Protein AF-A0A945CH67-F1 (afdb_monomer_lite)

Radius of gyration: 19.1 Å; chains: 1; bounding box: 45×36×46 Å

pLDDT: mean 95.48, std 4.28, range [66.62, 98.69]

Secondary structure (DSSP, 8-state):
-PPEEEE-SSEEEEEESTTTTEEEEEEEEETTEEEESS--TTSTT---S-SB-EEBS--SEEGGGEEEETTEEEEPPPSSSSEESBSGGGS--EEEEE-SSEEEEEEEGGGSSS-SSSS-EEEEEEEEEETTEEEEEEEEEE-SSS------EE-----S-SS-TTSPPEE----SEE---TTSSSS--SS-EEPPTTT--SS-EE---

Structure (mmCIF, N/CA/C/O backbone):
data_AF-A0A945CH67-F1
#
_entry.id   AF-A0A945CH67-F1
#
loop_
_atom_site.group_PDB
_atom_site.id
_atom_site.type_symbol
_atom_site.label_atom_id
_atom_site.label_alt_id
_atom_site.label_comp_id
_atom_site.la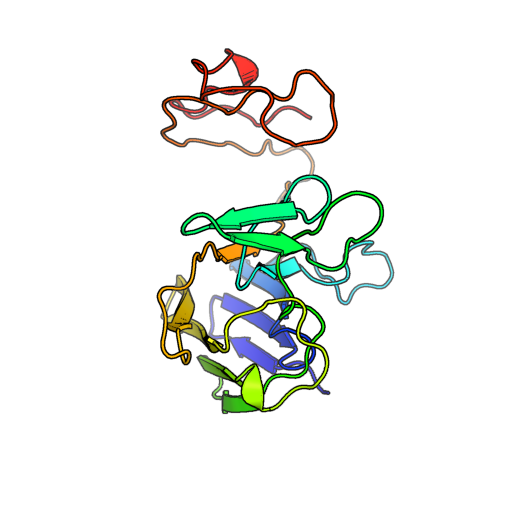bel_asym_id
_atom_site.label_entity_id
_atom_site.label_seq_id
_atom_site.pdbx_PDB_ins_code
_atom_site.Cartn_x
_atom_site.Cartn_y
_atom_site.Cartn_z
_atom_site.occupancy
_atom_site.B_iso_or_equiv
_atom_site.auth_seq_id
_atom_site.auth_comp_id
_atom_site.auth_asym_id
_atom_site.auth_atom_id
_atom_site.pdbx_PDB_model_num
ATOM 1 N N . MET A 1 1 ? -18.730 -0.495 -9.598 1.00 66.75 1 MET A N 1
ATOM 2 C CA . MET A 1 1 ? -18.931 -1.789 -8.906 1.00 66.75 1 MET A CA 1
ATOM 3 C C . MET A 1 1 ? -19.454 -1.545 -7.499 1.00 66.75 1 MET A C 1
ATOM 5 O O . MET A 1 1 ? -19.280 -0.447 -6.986 1.00 66.75 1 MET A O 1
ATOM 9 N N . THR A 1 2 ? -20.096 -2.544 -6.895 1.00 86.38 2 THR A N 1
ATOM 10 C CA . THR A 1 2 ? -20.600 -2.477 -5.515 1.00 86.38 2 THR A CA 1
ATOM 11 C C . THR A 1 2 ? -19.466 -2.753 -4.519 1.00 86.38 2 THR A C 1
ATOM 13 O O . THR A 1 2 ? -18.720 -3.710 -4.734 1.00 86.38 2 THR A O 1
ATOM 16 N N . PRO A 1 3 ? -19.325 -1.969 -3.434 1.00 95.06 3 PRO A N 1
ATOM 17 C CA . PRO A 1 3 ? -18.365 -2.262 -2.373 1.00 95.06 3 PRO A CA 1
ATOM 18 C C . PRO A 1 3 ? -18.573 -3.643 -1.735 1.00 95.06 3 PRO A C 1
ATOM 20 O O . PRO A 1 3 ? -19.701 -4.103 -1.556 1.00 95.06 3 PRO A O 1
ATOM 23 N N . VAL A 1 4 ? -17.475 -4.278 -1.334 1.00 97.50 4 VAL A N 1
ATOM 24 C CA . VAL A 1 4 ? -17.437 -5.562 -0.629 1.00 97.50 4 VAL A CA 1
ATOM 25 C C . VAL A 1 4 ? -17.222 -5.306 0.858 1.00 97.50 4 VAL A C 1
ATOM 27 O O . VAL A 1 4 ? -16.268 -4.636 1.245 1.00 97.50 4 VAL A O 1
ATOM 30 N N . THR A 1 5 ? -18.097 -5.856 1.701 1.00 98.31 5 THR A N 1
ATOM 31 C CA . THR A 1 5 ? -17.943 -5.798 3.162 1.00 98.31 5 THR A CA 1
AT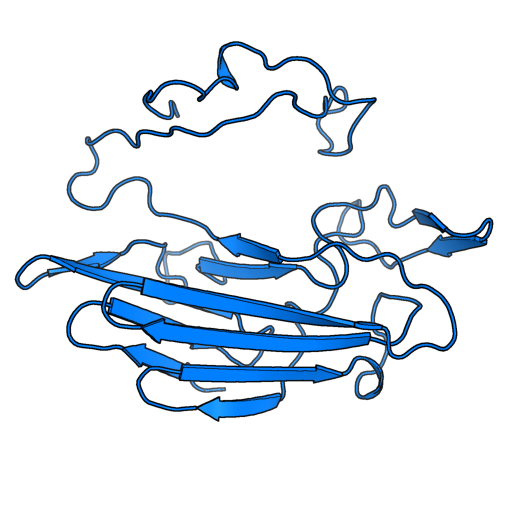OM 32 C C . THR A 1 5 ? -17.373 -7.112 3.679 1.00 98.31 5 THR A C 1
ATOM 34 O O . THR A 1 5 ? -18.019 -8.151 3.550 1.00 98.31 5 THR A O 1
ATOM 37 N N . LEU A 1 6 ? -16.209 -7.045 4.323 1.00 98.69 6 LEU A N 1
ATOM 38 C CA . LEU A 1 6 ? -15.665 -8.120 5.145 1.00 98.69 6 LEU A CA 1
ATOM 39 C C . LEU A 1 6 ? -15.992 -7.826 6.607 1.00 98.69 6 LEU A C 1
ATOM 41 O O . LEU A 1 6 ? -15.699 -6.732 7.091 1.00 98.69 6 LEU A O 1
ATOM 45 N N . GLN A 1 7 ? -16.593 -8.767 7.333 1.00 98.38 7 GLN A N 1
ATOM 46 C CA . GLN A 1 7 ? -16.894 -8.563 8.748 1.00 98.38 7 GLN A CA 1
ATOM 47 C C . GLN A 1 7 ? -17.045 -9.847 9.563 1.00 98.38 7 GLN A C 1
ATOM 49 O O . GLN A 1 7 ? -17.483 -10.891 9.078 1.00 98.38 7 GLN A O 1
ATOM 54 N N . ASN A 1 8 ? -16.782 -9.713 10.857 1.00 97.56 8 ASN A N 1
ATOM 55 C CA . ASN A 1 8 ? -17.222 -10.637 11.893 1.00 97.56 8 ASN A CA 1
ATOM 56 C C . ASN A 1 8 ? -17.816 -9.841 13.072 1.00 97.56 8 ASN A C 1
ATOM 58 O O . ASN A 1 8 ? -18.101 -8.652 12.949 1.00 97.56 8 ASN A O 1
ATOM 62 N N . GLU A 1 9 ? -17.986 -10.477 14.230 1.00 96.94 9 GLU A N 1
ATOM 63 C CA . GLU A 1 9 ? -18.568 -9.836 15.420 1.00 96.94 9 GLU A CA 1
ATOM 64 C C . GLU A 1 9 ? -17.738 -8.655 15.973 1.00 96.94 9 GLU A C 1
ATOM 66 O O . GLU A 1 9 ? -18.222 -7.908 16.824 1.00 96.94 9 GLU A O 1
ATOM 71 N N . ARG A 1 10 ? -16.474 -8.507 15.542 1.00 97.44 10 ARG A N 1
ATOM 72 C CA . ARG A 1 10 ? -15.469 -7.600 16.121 1.00 97.44 10 ARG A CA 1
ATOM 73 C C . ARG A 1 10 ? -14.881 -6.597 15.138 1.00 97.44 10 ARG A C 1
ATOM 75 O O . ARG A 1 10 ? -14.510 -5.513 15.569 1.00 97.44 10 ARG A O 1
ATOM 82 N N . LEU A 1 11 ? -14.736 -6.957 13.869 1.00 98.56 11 LEU A N 1
ATOM 83 C CA . LEU A 1 11 ? -14.076 -6.149 12.846 1.00 98.56 11 LEU A CA 1
ATOM 84 C C . LEU A 1 11 ? -14.969 -6.014 11.618 1.00 98.56 11 LEU A C 1
ATOM 86 O O . LEU A 1 11 ? -15.679 -6.955 11.258 1.00 98.56 11 LEU A O 1
ATOM 90 N N . ARG A 1 12 ? -14.889 -4.857 10.961 1.00 98.56 12 ARG A N 1
ATOM 91 C CA . ARG A 1 12 ? -15.565 -4.584 9.694 1.00 98.56 12 ARG A CA 1
ATOM 92 C C . ARG A 1 12 ? -14.664 -3.749 8.793 1.00 98.56 12 ARG A C 1
ATOM 94 O O . ARG A 1 12 ? -14.293 -2.637 9.159 1.00 98.56 12 ARG A O 1
ATOM 101 N N . ALA A 1 13 ? -14.373 -4.268 7.608 1.00 98.62 13 ALA A N 1
ATOM 102 C CA . ALA A 1 13 ? -13.676 -3.576 6.533 1.00 98.62 13 ALA A CA 1
ATOM 103 C C . ALA A 1 13 ? -14.584 -3.495 5.302 1.00 98.62 13 ALA A C 1
ATOM 105 O O . ALA A 1 13 ? -15.278 -4.456 4.970 1.00 98.62 13 ALA A O 1
ATOM 106 N N . VAL A 1 14 ? -14.574 -2.359 4.613 1.00 98.38 14 VAL A N 1
ATOM 107 C CA . VAL A 1 14 ? -15.292 -2.178 3.347 1.00 98.38 14 VAL A CA 1
ATOM 108 C C . VAL A 1 14 ? -14.269 -1.841 2.276 1.00 98.38 14 VAL A C 1
ATOM 110 O O . VAL A 1 14 ? -13.525 -0.876 2.430 1.00 98.38 14 VAL A O 1
ATOM 113 N N . LEU A 1 15 ? -14.225 -2.626 1.203 1.00 98.19 15 LEU A N 1
ATOM 114 C CA . LEU A 1 15 ? -13.293 -2.459 0.089 1.00 98.19 15 LEU A CA 1
ATOM 115 C C . LEU A 1 15 ? -14.048 -2.271 -1.227 1.00 98.19 15 LEU A C 1
ATOM 117 O O . LEU A 1 15 ? -15.189 -2.705 -1.361 1.00 98.19 15 LEU A O 1
ATOM 121 N N . THR A 1 16 ? -13.402 -1.677 -2.226 1.00 95.50 16 THR A N 1
ATOM 122 C CA . THR A 1 16 ? -13.874 -1.709 -3.615 1.00 95.50 16 THR A CA 1
ATOM 123 C C . THR A 1 16 ? -12.880 -2.483 -4.477 1.00 95.50 16 THR A C 1
ATOM 125 O O . THR A 1 16 ? -11.735 -2.048 -4.584 1.00 95.50 16 THR A O 1
ATOM 128 N N . PRO A 1 17 ? -13.258 -3.627 -5.086 1.00 89.38 17 PRO A N 1
ATOM 129 C CA . PRO A 1 17 ? -12.368 -4.350 -5.996 1.00 89.38 17 PRO A CA 1
ATOM 130 C C . PRO A 1 17 ? -11.924 -3.493 -7.187 1.00 89.38 17 PRO A C 1
ATOM 132 O O . PRO A 1 17 ? -10.770 -3.559 -7.601 1.00 89.38 17 PRO A O 1
ATOM 135 N N . ASP A 1 18 ? -12.823 -2.644 -7.686 1.00 88.88 18 ASP A N 1
ATOM 136 C CA . ASP A 1 18 ? -12.575 -1.747 -8.810 1.00 88.88 18 ASP A CA 1
ATOM 137 C C . ASP A 1 18 ? -12.891 -0.287 -8.426 1.00 88.88 18 ASP A C 1
ATOM 139 O O . ASP A 1 18 ? -14.027 -0.002 -8.023 1.00 88.88 18 ASP A O 1
ATOM 143 N N . PRO A 1 19 ? -11.927 0.643 -8.532 1.00 91.38 19 PRO A N 1
ATOM 144 C CA . PRO A 1 19 ? -10.530 0.418 -8.909 1.00 91.38 19 PRO A CA 1
ATOM 145 C C . PRO A 1 19 ? -9.624 0.046 -7.721 1.00 91.38 19 PRO A C 1
ATOM 147 O O . PRO A 1 19 ? -9.828 0.463 -6.575 1.00 91.38 19 PRO A O 1
ATOM 150 N N . GLY A 1 20 ? -8.559 -0.700 -8.024 1.00 94.31 20 GLY A N 1
ATOM 151 C CA . GLY A 1 20 ? -7.367 -0.795 -7.177 1.00 94.31 20 GLY A CA 1
ATOM 152 C C . GLY A 1 20 ? -7.470 -1.607 -5.889 1.00 94.31 20 GLY A C 1
ATOM 153 O O . GLY A 1 20 ? -6.538 -1.534 -5.089 1.00 94.31 20 GLY A O 1
ATOM 154 N N . VAL A 1 21 ? -8.567 -2.341 -5.663 1.00 96.88 21 VAL A N 1
ATOM 155 C CA . VAL A 1 21 ? -8.827 -3.078 -4.407 1.00 96.88 21 VAL A CA 1
ATOM 156 C C . VAL A 1 21 ? -8.689 -2.167 -3.177 1.00 96.88 21 VAL A C 1
ATOM 158 O O . VAL A 1 21 ? -8.059 -2.502 -2.175 1.00 96.88 21 VAL A O 1
ATOM 161 N N . SER A 1 22 ? -9.230 -0.953 -3.280 1.00 97.19 22 SER A N 1
ATOM 162 C CA . SER A 1 22 ? -9.021 0.097 -2.283 1.00 97.19 22 SER A CA 1
ATOM 163 C C . SER A 1 22 ? -9.870 -0.144 -1.033 1.00 97.19 22 SER A C 1
ATOM 165 O O . SER A 1 22 ? -11.054 -0.470 -1.129 1.00 97.19 22 SER A O 1
ATOM 167 N N . LEU A 1 23 ? -9.289 0.068 0.150 1.00 98.38 23 LEU A N 1
ATOM 168 C CA . LEU A 1 23 ? -10.024 0.087 1.414 1.00 98.38 23 LEU A CA 1
ATOM 169 C C . LEU A 1 23 ? -10.776 1.416 1.519 1.00 98.38 23 LEU A C 1
ATOM 171 O O . LEU A 1 23 ? -10.159 2.477 1.465 1.00 98.38 23 LEU A O 1
ATOM 175 N N . LEU A 1 24 ? -12.092 1.366 1.688 1.00 98.06 24 LEU A N 1
ATOM 176 C CA . LEU A 1 24 ? -12.937 2.545 1.878 1.00 98.06 24 LEU A CA 1
ATOM 177 C C . LEU A 1 24 ? -13.062 2.921 3.356 1.00 98.06 24 LEU A C 1
ATOM 179 O O . LEU A 1 24 ? -13.015 4.100 3.684 1.00 98.06 24 LEU A O 1
ATOM 183 N N . THR A 1 25 ? -13.184 1.928 4.239 1.00 98.25 25 THR A N 1
ATOM 184 C CA . THR A 1 25 ? -13.182 2.127 5.694 1.00 98.25 25 THR A CA 1
ATOM 185 C C . THR A 1 25 ? -12.825 0.837 6.431 1.00 98.25 25 THR A C 1
ATOM 187 O O . THR A 1 25 ? -13.084 -0.265 5.933 1.00 98.25 25 THR A O 1
ATOM 190 N N . PHE A 1 26 ? -12.260 0.966 7.628 1.00 98.56 26 PHE A N 1
ATOM 191 C CA . PHE A 1 26 ? -12.014 -0.120 8.565 1.00 98.56 26 PHE A CA 1
ATOM 192 C C . PHE A 1 26 ? -12.382 0.305 9.989 1.00 98.56 26 PHE A C 1
ATOM 194 O O . PHE A 1 26 ? -12.007 1.378 10.460 1.00 98.56 26 PHE A O 1
ATOM 201 N N . SER A 1 27 ? -13.126 -0.553 10.684 1.00 98.12 27 SER A N 1
ATOM 202 C CA . SER A 1 27 ? -13.655 -0.296 12.022 1.00 98.12 27 SER A CA 1
ATOM 203 C C . SER A 1 27 ? -13.565 -1.527 12.920 1.00 98.12 27 SER A C 1
ATOM 205 O O . SER A 1 27 ? -13.571 -2.673 12.456 1.00 98.12 27 SER A O 1
ATOM 207 N N . ALA A 1 28 ? -13.506 -1.275 14.226 1.00 97.69 28 ALA A N 1
ATOM 208 C CA . ALA A 1 28 ? -13.508 -2.297 15.262 1.00 97.69 28 ALA A CA 1
ATOM 209 C C . ALA A 1 28 ? -14.620 -2.043 16.280 1.00 97.69 28 ALA A C 1
ATOM 211 O O . ALA A 1 28 ? -14.938 -0.904 16.611 1.00 97.69 28 ALA A O 1
ATOM 212 N N . ARG A 1 29 ? -15.207 -3.114 16.804 1.00 96.31 29 ARG A N 1
ATOM 213 C CA . ARG A 1 29 ? -16.288 -3.045 17.782 1.00 96.31 29 ARG A CA 1
ATOM 214 C C . ARG A 1 29 ? -15.736 -2.920 19.205 1.00 96.31 29 ARG A C 1
ATOM 216 O O . ARG A 1 29 ? -14.942 -3.758 19.639 1.00 96.31 29 ARG A O 1
ATOM 223 N N . LYS A 1 30 ? -16.208 -1.919 19.954 1.00 94.31 30 LYS A N 1
ATOM 224 C CA . LYS A 1 30 ? -15.981 -1.728 21.398 1.00 94.31 30 LYS A CA 1
ATOM 225 C C . LYS A 1 30 ? -17.342 -1.608 22.089 1.00 94.31 30 LYS A C 1
ATOM 227 O O . LYS A 1 30 ? -18.011 -0.587 21.970 1.00 94.31 30 LYS A O 1
ATOM 232 N N . GLY A 1 31 ? -17.759 -2.664 22.792 1.00 93.31 31 GLY A N 1
ATOM 233 C CA . GLY A 1 31 ? -19.125 -2.768 23.318 1.00 93.31 31 GLY A CA 1
ATOM 234 C C . GLY A 1 31 ? -20.148 -2.780 22.178 1.00 93.31 31 GLY A C 1
ATOM 235 O O . GLY A 1 31 ? -20.034 -3.585 21.249 1.00 93.31 31 GLY A O 1
ATOM 236 N N . ASP A 1 32 ? -21.099 -1.852 22.216 1.00 92.69 32 ASP A N 1
ATOM 237 C CA . ASP A 1 32 ? -22.124 -1.698 21.177 1.00 92.69 32 ASP A CA 1
ATOM 238 C C . ASP A 1 32 ? -21.759 -0.679 20.089 1.00 92.69 32 ASP A C 1
ATOM 240 O O . ASP A 1 32 ? -22.504 -0.507 19.126 1.00 92.69 32 ASP A O 1
ATOM 244 N N . THR A 1 33 ? -20.577 -0.064 20.186 1.00 94.19 33 THR A N 1
ATOM 245 C CA . THR A 1 33 ? -20.117 0.970 19.253 1.00 94.19 33 THR A CA 1
ATOM 246 C C . THR A 1 33 ? -19.080 0.423 18.275 1.00 94.19 33 THR A C 1
ATOM 248 O O . THR A 1 33 ? -18.173 -0.325 18.650 1.00 94.19 33 THR A O 1
ATOM 251 N N . TRP A 1 34 ? -19.181 0.839 17.012 1.00 96.06 34 TRP A N 1
ATOM 252 C CA . TRP A 1 34 ? -18.131 0.663 16.009 1.00 96.06 34 TRP A CA 1
ATOM 253 C C . TRP A 1 34 ? -17.212 1.882 16.011 1.00 96.06 34 TRP A C 1
ATOM 255 O O . TRP A 1 34 ? -17.648 2.989 15.714 1.00 96.06 34 TRP A O 1
ATOM 265 N N . LEU A 1 35 ? -15.944 1.673 16.352 1.00 96.38 35 LEU A N 1
ATOM 266 C CA . LEU A 1 35 ? -14.909 2.699 16.314 1.00 96.38 35 LEU A CA 1
ATOM 267 C C . LEU A 1 35 ? -14.259 2.721 14.923 1.00 96.38 35 LEU A C 1
ATOM 269 O O . LEU A 1 35 ? -13.785 1.669 14.474 1.00 96.38 35 LEU A O 1
ATOM 273 N N . PRO A 1 36 ? -14.212 3.874 14.236 1.00 95.38 36 PRO A N 1
ATOM 274 C CA . PRO A 1 36 ? -13.632 3.984 12.902 1.00 95.38 36 PRO A CA 1
ATOM 275 C C . PRO A 1 36 ? -12.104 4.071 13.006 1.00 95.38 36 PRO A C 1
ATOM 277 O O . PRO A 1 36 ? -11.560 5.123 13.323 1.00 95.38 36 PRO A O 1
ATOM 280 N N . LEU A 1 37 ? -11.392 2.970 12.756 1.00 96.81 37 LEU A N 1
ATOM 281 C CA . LEU A 1 37 ? -9.923 2.942 12.826 1.00 96.81 37 LEU A CA 1
ATOM 282 C C . LEU A 1 37 ? -9.285 3.763 11.698 1.00 96.81 37 LEU A C 1
ATOM 284 O O . LEU A 1 37 ? -8.212 4.340 11.868 1.00 96.81 37 LEU A O 1
ATOM 288 N N . THR A 1 38 ? -9.963 3.845 10.558 1.00 97.75 38 THR A N 1
ATOM 289 C CA . THR A 1 38 ? -9.596 4.692 9.422 1.00 97.75 38 THR A CA 1
ATOM 290 C C . THR A 1 38 ? -10.714 5.692 9.125 1.00 97.75 38 THR A C 1
ATOM 292 O O . THR A 1 38 ? -11.861 5.439 9.511 1.00 97.75 38 THR A O 1
ATOM 295 N N . PRO A 1 39 ? -10.438 6.779 8.382 1.00 96.75 39 PRO A N 1
ATOM 296 C CA . PRO A 1 39 ? -11.493 7.602 7.801 1.00 96.75 39 PRO A CA 1
ATOM 297 C C . PRO A 1 39 ? -12.483 6.750 7.000 1.00 96.75 39 PRO A C 1
ATOM 299 O O . PRO A 1 39 ? -12.109 5.707 6.452 1.00 96.75 39 PRO A O 1
ATOM 302 N N . ASP A 1 40 ? -13.738 7.186 6.933 1.00 96.50 40 ASP A N 1
ATOM 303 C CA . ASP A 1 40 ? -14.725 6.588 6.041 1.00 96.50 40 ASP A CA 1
ATOM 304 C C . ASP A 1 40 ? -14.802 7.392 4.746 1.00 96.50 40 ASP A C 1
ATOM 306 O O . ASP A 1 40 ? -15.472 8.417 4.665 1.00 96.50 40 ASP A O 1
ATOM 310 N N . ALA A 1 41 ? -14.106 6.907 3.719 1.00 96.31 41 ALA A N 1
ATOM 311 C CA . ALA A 1 41 ? -14.024 7.551 2.409 1.00 96.31 41 ALA A CA 1
ATOM 312 C C . ALA A 1 41 ? -15.342 7.528 1.611 1.00 96.31 41 ALA A C 1
ATOM 314 O O . ALA A 1 41 ? -15.380 7.944 0.454 1.00 96.31 41 ALA A O 1
ATOM 315 N N . ARG A 1 42 ? -16.412 6.965 2.183 1.00 94.88 42 ARG A N 1
ATOM 316 C CA . ARG A 1 42 ? -17.757 6.957 1.594 1.00 94.88 42 ARG A CA 1
ATOM 317 C C . ARG A 1 42 ? -18.588 8.146 2.066 1.00 94.88 42 ARG A C 1
ATOM 319 O O . ARG A 1 42 ? -19.611 8.428 1.448 1.00 94.88 42 ARG A O 1
ATOM 326 N N . GLU A 1 43 ? -18.177 8.792 3.154 1.00 94.56 43 GLU A N 1
ATOM 327 C CA . GLU A 1 43 ? -18.872 9.954 3.693 1.00 94.56 43 GLU A CA 1
ATOM 328 C C . GLU A 1 43 ? -18.662 11.172 2.779 1.00 94.56 43 GLU A C 1
ATOM 330 O O . GLU A 1 43 ? -17.537 11.390 2.321 1.00 94.56 43 GLU A O 1
ATOM 335 N N . PRO A 1 44 ? -19.705 11.984 2.518 1.00 91.12 44 PRO A N 1
ATOM 336 C CA . PRO A 1 44 ? -19.611 13.127 1.606 1.00 91.12 44 PRO A CA 1
ATOM 337 C C . PRO A 1 44 ? -18.545 14.158 1.993 1.00 91.12 44 PRO A C 1
ATOM 339 O O . PRO A 1 44 ? -17.937 14.761 1.113 1.00 91.12 44 PRO A O 1
ATOM 342 N N . ASP A 1 45 ? -18.309 14.329 3.296 1.00 92.25 45 ASP A N 1
ATOM 343 C CA . ASP A 1 45 ? -17.371 15.315 3.844 1.00 92.25 45 ASP A CA 1
ATOM 344 C C . ASP A 1 45 ? -15.932 14.771 3.964 1.00 92.25 45 ASP A C 1
ATOM 346 O O . ASP A 1 45 ? -15.051 15.434 4.513 1.00 92.25 45 ASP A O 1
ATOM 350 N N . CYS A 1 46 ? -15.666 13.545 3.492 1.00 91.69 46 CYS A N 1
ATOM 351 C CA . CYS A 1 46 ? -14.322 12.980 3.494 1.00 91.69 46 CYS A CA 1
ATOM 352 C C . CYS A 1 46 ? -13.553 13.381 2.226 1.00 91.69 46 CYS A C 1
ATOM 354 O O . CYS A 1 46 ? -13.858 12.926 1.126 1.00 91.69 46 CYS A O 1
ATOM 356 N N . ASP A 1 47 ? -12.470 14.143 2.387 1.00 93.44 47 ASP A N 1
ATOM 357 C CA . ASP A 1 47 ? -11.595 14.544 1.271 1.00 93.44 47 ASP A CA 1
ATOM 358 C C . ASP A 1 47 ? -10.794 13.376 0.653 1.00 93.44 47 ASP A C 1
ATOM 360 O O . ASP A 1 47 ? -10.150 13.511 -0.395 1.00 93.44 47 ASP A O 1
ATOM 364 N N . LEU A 1 48 ? -10.792 12.206 1.300 1.00 94.75 48 LEU A N 1
ATOM 365 C CA . LEU A 1 48 ? -10.075 11.024 0.832 1.00 94.75 48 LEU A CA 1
ATOM 366 C C . LEU A 1 48 ? -10.967 10.162 -0.059 1.00 94.75 48 LEU A C 1
ATOM 368 O O . LEU A 1 48 ? -12.044 9.738 0.333 1.00 94.75 48 LEU A O 1
ATOM 372 N N . LYS A 1 49 ? -10.445 9.760 -1.224 1.00 94.19 49 LYS A N 1
ATOM 373 C CA . LYS A 1 49 ? -11.121 8.788 -2.108 1.00 94.19 49 LYS A CA 1
ATOM 374 C C . LYS A 1 49 ? -11.159 7.360 -1.545 1.00 94.19 49 LYS A C 1
ATOM 376 O O . LYS A 1 49 ? -11.922 6.526 -2.019 1.00 94.19 49 LYS A O 1
ATOM 381 N N . CYS A 1 50 ? -10.263 7.051 -0.612 1.00 96.75 50 CYS A N 1
ATOM 382 C CA . CYS A 1 50 ? -10.127 5.747 0.030 1.00 96.75 50 CYS A CA 1
ATOM 383 C C . CYS A 1 50 ? -9.300 5.884 1.317 1.00 96.75 50 CYS A C 1
ATOM 385 O O . CYS A 1 50 ? -8.367 6.686 1.372 1.00 96.75 50 CYS A O 1
ATOM 387 N N . ALA A 1 51 ? -9.588 5.046 2.310 1.00 97.81 51 ALA A N 1
ATOM 388 C CA . ALA A 1 51 ? -8.823 4.910 3.547 1.00 97.81 51 ALA A CA 1
ATOM 389 C C . ALA A 1 51 ? -7.465 4.215 3.357 1.00 97.81 51 ALA A C 1
ATOM 391 O O . ALA A 1 51 ? -6.544 4.429 4.138 1.00 97.81 51 ALA A O 1
ATOM 392 N N . SER A 1 52 ? 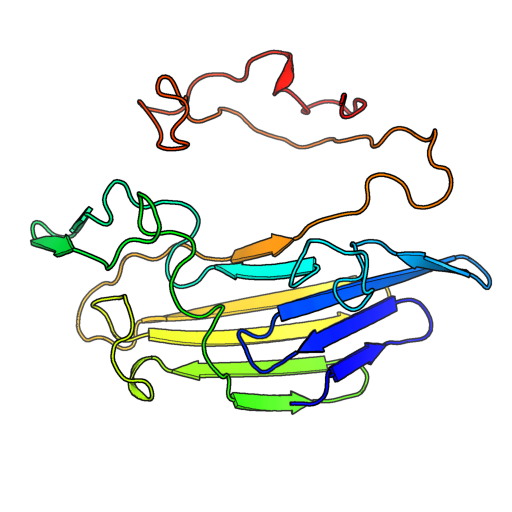-7.328 3.364 2.338 1.00 98.19 52 SER A N 1
ATOM 393 C CA . SER A 1 52 ? -6.041 2.797 1.925 1.00 98.19 52 SER A CA 1
ATOM 394 C C . SER A 1 52 ? -6.080 2.374 0.462 1.00 98.19 52 SER A C 1
ATOM 396 O O . SER A 1 52 ? -7.120 1.945 -0.039 1.00 98.19 52 SER A O 1
ATOM 398 N N . PHE A 1 53 ? -4.940 2.461 -0.217 1.00 97.94 53 PHE A N 1
ATOM 399 C CA . PHE A 1 53 ? -4.765 1.987 -1.587 1.00 97.94 53 PHE A CA 1
ATOM 400 C C . PHE A 1 53 ? -3.432 1.256 -1.761 1.00 97.94 53 PHE A C 1
ATOM 402 O O . PHE A 1 53 ? -2.501 1.428 -0.970 1.00 97.94 53 PHE A O 1
ATOM 409 N N . LEU A 1 54 ? -3.349 0.440 -2.810 1.00 98.12 54 LEU A N 1
ATOM 410 C CA . LEU A 1 54 ? -2.147 -0.305 -3.172 1.00 98.12 54 LEU A CA 1
ATOM 411 C C . LEU A 1 54 ? -1.161 0.575 -3.951 1.00 98.12 54 LEU A C 1
ATOM 413 O O . LEU A 1 54 ? -1.553 1.294 -4.870 1.00 98.12 54 LEU A O 1
ATOM 417 N N . MET A 1 55 ? 0.124 0.480 -3.610 1.00 98.00 55 MET A N 1
ATOM 418 C CA . MET A 1 55 ? 1.229 1.104 -4.343 1.00 98.00 55 MET A CA 1
ATOM 419 C C . MET A 1 55 ? 2.045 0.006 -5.027 1.00 98.00 55 MET A C 1
ATOM 421 O O . MET A 1 55 ? 2.843 -0.657 -4.368 1.00 98.00 55 MET A O 1
ATOM 425 N N . VAL A 1 56 ? 1.803 -0.246 -6.315 1.00 98.12 56 VAL A N 1
ATOM 426 C CA . VAL A 1 56 ? 2.432 -1.349 -7.073 1.00 98.12 56 VAL A CA 1
ATOM 427 C C . VAL A 1 56 ? 2.605 -0.916 -8.531 1.00 98.12 56 VAL A C 1
ATOM 429 O O . VAL A 1 56 ? 1.656 -0.356 -9.087 1.00 98.12 56 VAL A O 1
ATOM 432 N N . PRO A 1 57 ? 3.758 -1.160 -9.185 1.00 97.44 57 PRO A N 1
ATOM 433 C CA . PRO A 1 57 ? 4.902 -1.983 -8.752 1.00 97.44 57 PRO A CA 1
ATOM 434 C C . PRO A 1 57 ? 6.047 -1.215 -8.074 1.00 97.44 57 PRO A C 1
ATOM 436 O O . PRO A 1 57 ? 7.081 -1.809 -7.765 1.00 97.44 57 PRO A O 1
ATOM 439 N N . TYR A 1 58 ? 5.873 0.087 -7.844 1.00 97.25 58 TYR A N 1
ATOM 440 C CA . TYR A 1 58 ? 6.779 0.912 -7.047 1.00 97.25 58 TYR A CA 1
ATOM 441 C C . TYR A 1 58 ? 5.986 1.726 -6.012 1.00 97.25 58 TYR A C 1
ATOM 443 O O . TYR A 1 58 ? 4.851 2.150 -6.250 1.00 97.25 58 TYR A O 1
ATOM 451 N N . SER A 1 59 ? 6.594 1.962 -4.852 1.00 95.25 59 SER A N 1
ATOM 452 C CA . SER A 1 59 ? 6.062 2.823 -3.797 1.00 95.25 59 SER A CA 1
ATOM 453 C C . SER A 1 59 ? 6.710 4.201 -3.837 1.00 95.25 59 SER A C 1
ATOM 455 O O . SER A 1 59 ? 7.854 4.344 -4.258 1.00 95.25 59 SER A O 1
ATOM 457 N N . ASN A 1 60 ? 6.003 5.201 -3.312 1.00 94.44 60 ASN A N 1
ATOM 458 C CA . ASN A 1 60 ? 6.456 6.594 -3.281 1.00 94.44 60 ASN A CA 1
ATOM 459 C C . ASN A 1 60 ? 6.860 7.134 -4.672 1.00 94.44 60 ASN A C 1
ATOM 461 O O . ASN A 1 60 ? 6.298 6.711 -5.684 1.00 94.44 60 ASN A O 1
ATOM 465 N N . ARG A 1 61 ? 7.736 8.139 -4.702 1.00 95.75 61 ARG A N 1
ATOM 466 C CA . ARG A 1 61 ? 8.117 8.910 -5.883 1.00 95.75 61 ARG A CA 1
ATOM 467 C C . ARG A 1 61 ? 9.326 8.312 -6.597 1.00 95.75 61 ARG A C 1
ATOM 469 O O . ARG A 1 61 ? 10.277 7.870 -5.962 1.00 95.75 61 ARG A O 1
ATOM 476 N N . ILE A 1 62 ? 9.307 8.400 -7.922 1.00 96.19 62 ILE A N 1
ATOM 477 C CA . ILE A 1 62 ? 10.485 8.300 -8.783 1.00 96.19 62 ILE A CA 1
ATOM 478 C C . ILE A 1 62 ? 10.719 9.693 -9.361 1.00 96.19 62 ILE A C 1
ATOM 480 O O . ILE A 1 62 ? 9.863 10.227 -10.079 1.00 96.19 62 ILE A O 1
ATOM 484 N N . GLU A 1 63 ? 11.868 10.276 -9.025 1.00 96.25 63 GLU A N 1
ATOM 485 C CA . GLU A 1 63 ? 12.246 11.625 -9.438 1.00 96.25 63 GLU A CA 1
ATOM 486 C C . GLU A 1 63 ? 12.140 11.771 -10.962 1.00 96.25 63 GLU A C 1
ATOM 488 O O . GLU A 1 63 ? 12.687 10.986 -11.736 1.00 96.25 63 GLU A O 1
ATOM 493 N N . ASN A 1 64 ? 11.354 12.756 -11.403 1.00 95.81 64 ASN A N 1
ATOM 494 C CA . ASN A 1 64 ? 11.059 13.032 -12.816 1.00 95.81 64 ASN A CA 1
ATOM 495 C C . ASN A 1 64 ? 10.529 11.822 -13.622 1.00 95.81 64 ASN A C 1
ATOM 497 O O . ASN A 1 64 ? 10.536 11.837 -14.855 1.00 95.81 64 ASN A O 1
ATOM 501 N N . GLY A 1 65 ? 10.076 10.762 -12.943 1.00 96.56 65 GLY A N 1
ATOM 502 C CA . GLY A 1 65 ? 9.724 9.485 -13.564 1.00 96.56 65 GLY A CA 1
ATOM 503 C C . GLY A 1 65 ? 10.898 8.784 -14.256 1.00 96.56 65 GLY A C 1
ATOM 504 O O . GLY A 1 65 ? 10.666 7.868 -15.036 1.00 96.56 65 GLY A O 1
ATOM 505 N N . THR A 1 66 ? 12.144 9.202 -14.018 1.00 96.75 66 THR A N 1
ATOM 506 C CA . THR A 1 66 ? 13.333 8.611 -14.640 1.00 96.75 66 THR A CA 1
ATOM 507 C C . THR A 1 66 ? 14.109 7.793 -13.622 1.00 96.75 66 THR A C 1
ATOM 509 O O . THR A 1 66 ? 14.341 8.234 -12.503 1.00 96.75 66 THR A O 1
ATOM 512 N N . PHE A 1 67 ? 14.593 6.627 -14.036 1.00 96.62 67 PHE A N 1
ATOM 513 C CA . PHE A 1 67 ? 15.578 5.873 -13.267 1.00 96.62 67 PHE A CA 1
ATOM 514 C C . PHE A 1 67 ? 16.451 5.027 -14.193 1.00 96.62 67 PHE A C 1
ATOM 516 O O . PHE A 1 67 ? 16.096 4.768 -15.346 1.00 96.62 67 PHE A O 1
ATOM 523 N N . THR A 1 68 ? 17.597 4.589 -13.676 1.00 97.62 68 THR A N 1
ATOM 524 C CA . THR A 1 68 ? 18.493 3.660 -14.367 1.00 97.62 68 THR A CA 1
ATOM 525 C C . THR A 1 68 ? 18.434 2.305 -13.683 1.00 97.62 68 THR A C 1
ATOM 527 O O . THR A 1 68 ? 18.594 2.211 -12.468 1.00 97.62 68 THR A O 1
ATOM 530 N N . PHE A 1 69 ? 18.241 1.246 -14.461 1.00 97.81 69 PHE A N 1
ATOM 531 C CA . PHE A 1 69 ? 18.280 -0.130 -13.984 1.00 97.81 69 PHE A CA 1
ATOM 532 C C . PHE A 1 69 ? 19.034 -0.987 -14.997 1.00 97.81 69 PHE A C 1
ATOM 534 O O . PHE A 1 69 ? 18.810 -0.864 -16.195 1.00 97.81 69 PHE A O 1
ATOM 541 N N . GLN A 1 70 ? 19.980 -1.809 -14.532 1.00 96.56 70 GLN A N 1
ATOM 542 C CA . GLN A 1 70 ? 20.846 -2.625 -15.402 1.00 96.56 70 GLN A CA 1
ATOM 543 C C . GLN A 1 70 ? 21.471 -1.834 -16.570 1.00 96.56 70 GLN A C 1
ATOM 545 O O . GLN A 1 70 ? 21.491 -2.285 -17.711 1.00 96.56 70 GLN A O 1
ATOM 550 N N . ASN A 1 71 ? 21.987 -0.634 -16.275 1.00 96.62 71 ASN A N 1
ATOM 551 C CA . ASN A 1 71 ? 22.592 0.294 -17.242 1.00 96.62 71 ASN A CA 1
ATOM 552 C C . ASN A 1 71 ? 21.644 0.797 -18.349 1.00 96.62 71 ASN A C 1
ATOM 554 O O . ASN A 1 71 ? 22.102 1.404 -19.315 1.00 96.62 71 ASN A O 1
ATOM 558 N N . GLN A 1 72 ? 20.333 0.594 -18.206 1.00 97.12 72 GLN A N 1
ATOM 559 C CA . GLN A 1 72 ? 19.315 1.130 -19.102 1.00 97.12 72 GLN A CA 1
ATOM 560 C C . GLN A 1 72 ? 18.525 2.231 -18.402 1.00 97.12 72 GLN A C 1
ATOM 562 O O . GLN A 1 72 ? 18.102 2.089 -17.253 1.00 97.12 72 GLN A O 1
ATOM 567 N N . ARG A 1 73 ? 18.339 3.353 -19.100 1.00 97.88 73 ARG A N 1
ATOM 568 C CA . ARG A 1 73 ? 17.493 4.451 -18.634 1.00 97.88 73 ARG A CA 1
ATOM 569 C C . ARG A 1 73 ? 16.041 4.144 -18.985 1.00 97.88 73 ARG A C 1
ATOM 571 O O . ARG A 1 73 ? 15.727 3.904 -20.148 1.00 97.88 73 ARG A O 1
ATOM 578 N N . HIS A 1 74 ? 15.164 4.228 -17.995 1.00 97.69 74 HIS A N 1
ATOM 579 C CA . HIS A 1 74 ? 13.721 4.085 -18.153 1.00 97.69 74 HIS A CA 1
ATOM 580 C C . HIS A 1 74 ? 13.027 5.413 -17.850 1.00 97.69 74 HIS A C 1
ATOM 582 O O . HIS A 1 74 ? 13.455 6.155 -16.964 1.00 97.69 74 HIS A O 1
ATOM 588 N N . GLN A 1 75 ? 11.953 5.697 -18.586 1.00 97.31 75 GLN A N 1
ATOM 589 C CA . GLN A 1 75 ? 11.083 6.851 -18.378 1.00 97.31 75 GLN A CA 1
ATOM 590 C C . GLN A 1 75 ? 9.656 6.354 -18.154 1.00 97.31 75 GLN A C 1
ATOM 592 O O . GLN A 1 75 ? 9.104 5.650 -18.996 1.00 97.31 75 GLN A O 1
ATOM 597 N N . LEU A 1 76 ? 9.077 6.743 -17.026 1.00 97.25 76 LEU A N 1
ATOM 598 C CA . LEU A 1 76 ? 7.674 6.551 -16.683 1.00 97.25 76 LEU A CA 1
ATOM 599 C C . LEU A 1 76 ? 6.893 7.834 -16.969 1.00 97.25 76 LEU A C 1
ATOM 601 O O . LEU A 1 76 ? 7.445 8.939 -16.907 1.00 97.25 76 LEU A O 1
ATOM 605 N N . GL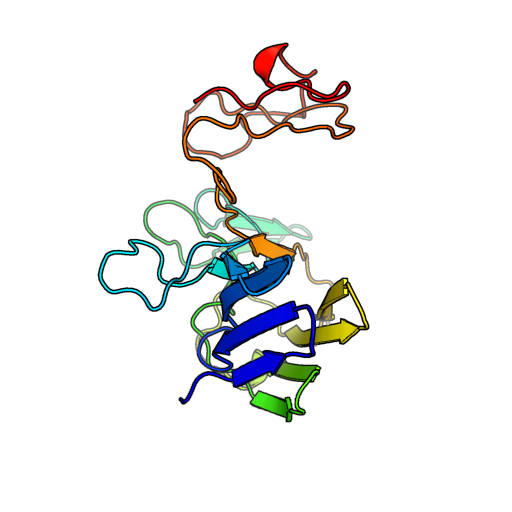U A 1 77 ? 5.596 7.705 -17.217 1.00 95.06 77 GLU A N 1
ATOM 606 C CA . GLU A 1 77 ? 4.673 8.832 -17.173 1.00 95.06 77 GLU A CA 1
ATOM 607 C C . GLU A 1 77 ? 4.671 9.440 -15.766 1.00 95.06 77 GLU A C 1
ATOM 609 O O . GLU A 1 77 ? 4.725 8.740 -14.747 1.00 95.06 77 GLU A O 1
ATOM 614 N N . ARG A 1 78 ? 4.645 10.770 -15.714 1.00 92.31 78 ARG A N 1
ATOM 615 C CA . ARG A 1 78 ? 4.661 11.546 -14.472 1.00 92.31 78 ARG A CA 1
ATOM 616 C C . ARG A 1 78 ? 3.228 11.894 -14.072 1.00 92.31 78 ARG A C 1
ATOM 618 O O . ARG A 1 78 ? 2.362 12.030 -14.930 1.00 92.31 78 ARG A O 1
ATOM 625 N N . GLY A 1 79 ? 3.003 12.092 -12.773 1.00 83.44 79 GLY A N 1
ATOM 626 C CA . GLY A 1 79 ? 1.854 12.866 -12.299 1.00 83.44 79 GLY A CA 1
ATOM 627 C C . GLY A 1 79 ? 2.116 14.362 -12.494 1.00 83.44 79 GLY A C 1
ATOM 628 O O . GLY A 1 79 ? 2.615 14.783 -13.534 1.00 83.44 79 GLY A O 1
ATOM 629 N N . THR A 1 80 ? 1.865 15.168 -11.461 1.00 82.94 80 THR A N 1
ATOM 630 C CA . THR A 1 80 ? 2.180 16.608 -11.486 1.00 82.94 80 THR A CA 1
ATOM 631 C C . THR A 1 80 ? 3.675 16.864 -11.701 1.00 82.94 80 THR A C 1
ATOM 633 O O . THR A 1 80 ? 4.054 17.654 -12.560 1.00 82.94 80 THR A O 1
ATOM 636 N N . GLU A 1 81 ? 4.537 16.164 -10.952 1.00 88.75 81 GLU A N 1
ATOM 637 C CA . GLU A 1 81 ? 5.990 16.411 -10.964 1.00 88.75 81 GLU A CA 1
ATOM 638 C C . GLU A 1 81 ? 6.834 15.135 -11.035 1.00 88.75 81 GLU A C 1
ATOM 640 O O . GLU A 1 81 ? 7.869 15.086 -11.705 1.00 88.75 81 GLU A O 1
ATOM 645 N N . HIS A 1 82 ? 6.406 14.069 -10.375 1.00 95.38 82 HIS A N 1
ATOM 646 C CA . HIS A 1 82 ? 7.136 12.809 -10.291 1.00 95.38 82 HIS A CA 1
ATOM 647 C C . HIS A 1 82 ? 6.195 11.655 -10.629 1.00 95.38 82 HIS A C 1
ATOM 649 O O . HIS A 1 82 ? 4.972 11.787 -10.511 1.00 95.38 82 HIS A O 1
ATOM 655 N N . ALA A 1 83 ? 6.746 10.524 -11.064 1.00 96.38 83 ALA A N 1
ATOM 656 C CA . ALA A 1 83 ? 5.959 9.297 -11.102 1.00 96.38 83 ALA A CA 1
ATOM 657 C C . ALA A 1 83 ? 5.751 8.839 -9.652 1.00 96.38 83 ALA A C 1
ATOM 659 O O . ALA A 1 83 ? 6.685 8.913 -8.854 1.00 96.38 83 ALA A O 1
ATOM 660 N N . ILE A 1 84 ? 4.540 8.423 -9.276 1.00 96.25 84 ILE A N 1
ATOM 661 C CA . ILE A 1 84 ? 4.208 8.178 -7.867 1.00 96.25 84 ILE A CA 1
ATOM 662 C C . ILE A 1 84 ? 3.267 6.980 -7.702 1.00 96.25 84 ILE A C 1
ATOM 664 O O . ILE A 1 84 ? 2.278 6.873 -8.414 1.00 96.25 84 ILE A O 1
ATOM 668 N N . HIS A 1 85 ? 3.577 6.101 -6.743 1.00 96.00 85 HIS A N 1
ATOM 669 C CA . HIS A 1 85 ? 2.703 5.012 -6.269 1.00 96.00 85 HIS A CA 1
ATOM 670 C C . HIS A 1 85 ? 2.308 3.932 -7.289 1.00 96.00 85 HIS A C 1
ATOM 672 O O . HIS A 1 85 ? 1.301 3.245 -7.099 1.00 96.00 85 HIS A O 1
ATOM 678 N N . GLY A 1 86 ? 3.113 3.721 -8.327 1.00 96.19 86 GLY A N 1
ATOM 679 C CA . GLY A 1 86 ? 2.823 2.688 -9.310 1.00 96.19 86 GLY A CA 1
ATOM 680 C C . GLY A 1 86 ? 1.585 3.005 -10.143 1.00 96.19 86 GLY A C 1
ATOM 681 O O . GLY A 1 86 ? 1.252 4.165 -10.364 1.00 96.19 86 GLY A O 1
ATOM 682 N N . ASP A 1 87 ? 0.917 1.958 -10.620 1.00 96.31 87 ASP A N 1
ATOM 683 C CA . ASP A 1 87 ? -0.124 2.090 -11.644 1.00 96.31 87 ASP A CA 1
ATOM 684 C C . ASP A 1 87 ? -1.384 1.259 -11.357 1.00 96.31 87 ASP A C 1
ATOM 686 O O . ASP A 1 87 ? -2.393 1.394 -12.038 1.00 96.31 87 ASP A O 1
ATOM 690 N N . VAL A 1 88 ? -1.384 0.403 -10.328 1.00 97.00 88 VAL A N 1
ATOM 691 C CA . VAL A 1 88 ? -2.524 -0.502 -10.077 1.00 97.00 88 VAL A CA 1
ATOM 692 C C . VAL A 1 88 ? -3.712 0.157 -9.373 1.00 97.00 88 VAL A C 1
ATOM 694 O O . VAL A 1 88 ? -4.818 -0.381 -9.420 1.00 97.00 88 VAL A O 1
ATOM 697 N N . ARG A 1 89 ? -3.501 1.299 -8.702 1.00 95.25 89 ARG A N 1
ATOM 698 C CA . ARG A 1 89 ? -4.501 1.965 -7.844 1.00 95.25 89 ARG A CA 1
ATOM 699 C C . ARG A 1 89 ? -5.778 2.343 -8.595 1.00 95.25 89 ARG A C 1
ATOM 701 O O . ARG A 1 89 ? -6.858 2.331 -8.019 1.00 95.25 89 ARG A O 1
ATOM 708 N N . THR A 1 90 ? -5.649 2.743 -9.853 1.00 93.25 90 THR A N 1
ATOM 709 C CA . THR A 1 90 ? -6.753 3.251 -10.682 1.00 93.25 90 THR A CA 1
ATOM 710 C C . THR A 1 90 ? -7.220 2.232 -11.717 1.00 93.25 90 THR A C 1
ATOM 712 O O . THR A 1 90 ? -8.071 2.544 -12.546 1.00 93.25 90 THR A O 1
ATOM 715 N N . ARG A 1 91 ? -6.667 1.015 -11.682 1.00 95.25 91 ARG A N 1
ATOM 716 C CA . ARG A 1 91 ? -6.977 -0.049 -12.636 1.00 95.25 91 ARG A CA 1
ATOM 717 C C . ARG A 1 91 ? -8.106 -0.930 -12.102 1.00 95.25 91 ARG A C 1
ATOM 719 O O . ARG A 1 91 ? -8.204 -1.100 -10.883 1.00 95.25 91 ARG A O 1
ATOM 726 N N . PRO A 1 92 ? -8.908 -1.539 -12.987 1.00 94.62 92 PRO A N 1
ATOM 727 C CA . PRO A 1 92 ? -9.834 -2.582 -12.585 1.00 94.62 92 PRO A CA 1
ATOM 728 C C . PRO A 1 92 ? -9.066 -3.857 -12.230 1.00 94.62 92 PRO A C 1
ATOM 730 O O . PRO A 1 92 ? -8.073 -4.198 -12.874 1.00 94.62 92 PRO A O 1
ATOM 733 N N . TRP A 1 93 ? -9.546 -4.561 -11.208 1.00 96.81 93 TRP A N 1
ATOM 734 C CA . TRP A 1 93 ? -9.012 -5.848 -10.767 1.00 96.81 93 TRP A CA 1
ATOM 735 C C . TRP A 1 93 ? -10.051 -6.944 -10.956 1.00 96.81 93 TRP A C 1
ATOM 737 O O . TRP A 1 93 ? -11.257 -6.693 -10.943 1.00 96.81 93 TRP A O 1
ATOM 747 N N . LYS A 1 94 ? -9.580 -8.182 -11.092 1.00 96.94 94 LYS A N 1
ATOM 748 C CA . LYS A 1 94 ? -10.442 -9.359 -11.125 1.00 96.94 94 LYS A CA 1
ATOM 749 C C . LYS A 1 94 ? -10.616 -9.901 -9.711 1.00 96.94 94 LYS A C 1
ATOM 751 O O . LYS A 1 94 ? -9.635 -10.248 -9.061 1.00 96.94 94 LYS A O 1
ATOM 756 N N . THR A 1 95 ? -11.852 -10.007 -9.235 1.00 97.62 95 THR A N 1
ATOM 757 C CA . THR A 1 95 ? -12.155 -10.741 -7.999 1.00 97.62 95 THR A CA 1
ATOM 758 C C . THR A 1 95 ? -12.063 -12.241 -8.268 1.00 97.62 95 THR A C 1
ATOM 760 O O . THR A 1 95 ? -12.736 -12.751 -9.161 1.00 97.62 95 THR A O 1
ATOM 763 N N . GLU A 1 96 ? -11.220 -12.935 -7.507 1.00 98.00 96 GLU A N 1
ATOM 764 C CA . GLU A 1 96 ? -11.027 -14.388 -7.591 1.00 98.00 96 GLU A CA 1
ATOM 765 C C . GLU A 1 96 ? -11.849 -15.120 -6.526 1.00 98.00 96 GLU A C 1
ATOM 767 O O . GLU A 1 96 ? -12.445 -16.157 -6.803 1.00 98.00 96 GLU A O 1
ATOM 772 N N . GLU A 1 97 ? -11.917 -14.560 -5.315 1.00 97.88 97 GLU A N 1
ATOM 773 C CA . GLU A 1 97 ? -12.673 -15.127 -4.200 1.00 97.88 97 GLU A CA 1
ATOM 774 C C . GLU A 1 97 ? -13.286 -14.016 -3.349 1.00 97.88 97 GLU A C 1
ATOM 776 O O . GLU A 1 97 ? -12.658 -12.984 -3.103 1.00 97.88 97 GLU A O 1
ATOM 781 N N . GLN A 1 98 ? -14.507 -14.243 -2.872 1.00 97.81 98 GLN A N 1
ATOM 782 C CA . GLN A 1 98 ? -15.183 -13.357 -1.937 1.00 97.81 98 GLN A CA 1
ATOM 783 C C . GLN A 1 98 ? -16.040 -14.174 -0.970 1.00 97.81 98 GLN A C 1
ATOM 785 O O . GLN A 1 98 ? -16.924 -14.927 -1.379 1.00 97.81 98 GLN A O 1
ATOM 790 N N . THR A 1 99 ? -15.826 -13.968 0.325 1.00 97.88 99 THR A N 1
ATOM 791 C CA . THR A 1 99 ? -16.658 -14.503 1.406 1.00 97.88 99 THR A CA 1
ATOM 792 C C . THR A 1 99 ? -17.024 -13.385 2.386 1.00 97.88 99 THR A C 1
ATOM 794 O O . THR A 1 99 ? -16.714 -12.215 2.167 1.00 97.88 99 THR A O 1
ATOM 797 N N . ARG A 1 100 ? -17.687 -13.725 3.500 1.00 97.69 100 ARG A N 1
ATOM 798 C CA . ARG A 1 100 ? -17.996 -12.752 4.562 1.00 97.69 100 ARG A CA 1
ATOM 799 C C . ARG A 1 100 ? -16.737 -12.183 5.227 1.00 97.69 100 ARG A C 1
ATOM 801 O O . ARG A 1 100 ? -16.810 -11.106 5.804 1.00 97.69 100 ARG A O 1
ATOM 808 N N . THR A 1 101 ? -15.610 -12.889 5.192 1.00 98.44 101 THR A N 1
ATOM 809 C CA . THR A 1 101 ? -14.385 -12.515 5.921 1.00 98.44 101 THR A CA 1
ATOM 810 C C . THR A 1 101 ? -13.135 -12.508 5.052 1.00 98.44 101 THR A C 1
ATOM 812 O O . THR A 1 101 ? -12.078 -12.180 5.572 1.00 98.44 101 THR A O 1
ATOM 815 N N . HIS A 1 102 ? -13.230 -12.834 3.763 1.00 98.56 102 HIS A N 1
ATOM 816 C CA . HIS A 1 102 ? -12.091 -12.916 2.852 1.00 98.56 102 HIS A CA 1
ATOM 817 C C . HIS A 1 102 ? -12.417 -12.274 1.494 1.00 98.56 102 HIS A C 1
ATOM 819 O O . HIS A 1 102 ? -13.518 -12.450 0.969 1.00 98.56 102 HIS A O 1
ATOM 825 N N . LEU A 1 103 ? -11.462 -11.535 0.929 1.00 98.62 103 LEU A N 1
ATOM 826 C CA . LEU A 1 103 ? -11.480 -11.020 -0.439 1.00 98.62 103 LEU A CA 1
ATOM 827 C C . LEU A 1 103 ? -10.113 -11.270 -1.077 1.00 98.62 103 LEU A C 1
ATOM 829 O O . LEU A 1 103 ? -9.104 -10.781 -0.572 1.00 98.62 103 LEU A O 1
ATOM 833 N N . CYS A 1 104 ? -10.098 -11.957 -2.216 1.00 98.62 104 CYS A N 1
ATOM 834 C CA . CYS A 1 104 ? -8.911 -12.160 -3.037 1.00 98.62 104 CYS A CA 1
ATOM 835 C C . CYS A 1 104 ? -9.139 -11.570 -4.429 1.00 98.62 104 CYS A C 1
ATOM 837 O O . CYS A 1 104 ? -10.107 -11.908 -5.117 1.00 98.62 104 CYS A O 1
ATOM 839 N N . CYS A 1 105 ? -8.229 -10.696 -4.848 1.00 98.56 105 CYS A N 1
ATOM 840 C CA . CYS A 1 105 ? -8.252 -10.039 -6.146 1.00 98.56 105 CYS A CA 1
ATOM 841 C C . CYS A 1 105 ? -6.915 -10.221 -6.869 1.00 98.56 105 CYS A C 1
ATOM 843 O O . CYS A 1 105 ? -5.851 -10.231 -6.245 1.00 98.56 105 CYS A O 1
ATOM 845 N N . SER A 1 106 ? -6.963 -10.303 -8.195 1.00 98.50 106 SER A N 1
ATOM 846 C CA . SER A 1 106 ? -5.795 -10.406 -9.063 1.00 98.50 106 SER A CA 1
ATOM 847 C C . SER A 1 106 ? -5.742 -9.276 -10.097 1.00 98.50 106 SER A C 1
ATOM 849 O O . SER A 1 106 ? -6.763 -8.728 -10.524 1.00 98.50 106 SER A O 1
ATOM 851 N N . PHE A 1 107 ? -4.522 -8.926 -10.491 1.00 98.44 107 PHE A N 1
ATOM 852 C CA . PHE A 1 107 ? -4.214 -8.004 -11.577 1.00 98.44 107 PHE A CA 1
ATOM 853 C C . PHE A 1 107 ? -3.071 -8.586 -12.406 1.00 98.44 107 PHE A C 1
ATOM 855 O O . PHE A 1 107 ? -2.069 -9.035 -11.851 1.00 98.44 107 PHE A O 1
ATOM 862 N N . ASP A 1 108 ? -3.190 -8.562 -13.730 1.00 98.50 108 ASP A N 1
ATOM 863 C CA . ASP A 1 108 ? -2.118 -8.956 -14.647 1.00 98.50 108 ASP A CA 1
ATOM 864 C C . ASP A 1 108 ? -1.888 -7.824 -15.636 1.00 98.50 108 ASP A C 1
ATOM 866 O O . ASP A 1 108 ? -2.746 -7.544 -16.471 1.00 98.50 108 ASP A O 1
ATOM 870 N N . SER A 1 109 ? -0.726 -7.176 -15.564 1.00 98.38 109 SER A N 1
ATOM 871 C CA . SER A 1 109 ? -0.430 -5.996 -16.372 1.00 98.38 109 SER A CA 1
ATOM 872 C C . SER A 1 109 ? -0.506 -6.271 -17.876 1.00 98.38 109 SER A C 1
ATOM 874 O O . SER A 1 109 ? -0.756 -5.355 -18.651 1.00 98.38 109 SER A O 1
ATOM 876 N N . ARG A 1 110 ? -0.339 -7.531 -18.301 1.00 97.94 110 ARG A N 1
ATOM 877 C CA . ARG A 1 110 ? -0.417 -7.950 -19.710 1.00 97.94 110 ARG A CA 1
ATOM 878 C C . ARG A 1 110 ? -1.843 -7.908 -20.262 1.00 97.94 110 ARG A C 1
ATOM 880 O O . ARG A 1 110 ? -2.017 -7.908 -21.476 1.00 97.94 110 ARG A O 1
ATOM 887 N N . ALA A 1 111 ? -2.850 -7.876 -19.388 1.00 97.69 111 ALA A N 1
ATOM 888 C CA . ALA A 1 111 ? -4.257 -7.748 -19.756 1.00 97.69 111 ALA A CA 1
ATOM 889 C C . ALA A 1 111 ? -4.712 -6.283 -19.908 1.00 97.69 111 ALA A C 1
ATOM 891 O O . ALA A 1 111 ? -5.868 -6.035 -20.249 1.00 97.69 111 ALA A O 1
ATOM 892 N N . HIS A 1 112 ? -3.828 -5.309 -19.667 1.00 96.62 112 HIS A N 1
ATOM 893 C CA . HIS A 1 112 ? -4.146 -3.885 -19.731 1.00 96.62 112 HIS A CA 1
ATOM 894 C C . HIS A 1 112 ? -3.238 -3.159 -20.723 1.00 96.62 112 HIS A C 1
ATOM 896 O O . HIS A 1 112 ? -2.046 -3.433 -20.833 1.00 96.62 112 HIS A O 1
ATOM 902 N N . GLN A 1 113 ? -3.806 -2.187 -21.431 1.00 94.94 113 GLN A N 1
ATOM 903 C CA . GLN A 1 113 ? -3.041 -1.295 -22.297 1.00 94.94 113 GLN A CA 1
ATOM 904 C C . GLN A 1 113 ? -2.422 -0.152 -21.487 1.00 94.94 113 GLN A C 1
ATOM 906 O O . GLN A 1 113 ? -2.982 0.274 -20.470 1.00 94.94 113 GLN A O 1
ATOM 911 N N . ASN A 1 114 ? -1.293 0.367 -21.975 1.00 94.38 114 ASN A N 1
ATOM 912 C CA . ASN A 1 114 ? -0.618 1.553 -21.441 1.00 94.38 114 ASN A CA 1
ATOM 913 C C . ASN A 1 114 ? -0.351 1.462 -19.931 1.00 94.38 114 ASN A C 1
ATOM 915 O O . ASN A 1 114 ? -0.627 2.405 -19.195 1.00 94.38 114 ASN A O 1
ATOM 919 N N . VAL A 1 115 ? 0.102 0.302 -19.441 1.00 97.12 115 VAL A N 1
ATOM 920 C CA . VAL A 1 115 ? 0.580 0.186 -18.057 1.00 97.12 115 VAL A CA 1
ATOM 921 C C . VAL A 1 115 ? 1.857 1.003 -17.929 1.00 97.12 115 VAL A C 1
ATOM 923 O O . VAL A 1 115 ? 2.793 0.796 -18.701 1.00 97.12 115 VAL A O 1
ATOM 926 N N . ASN A 1 116 ? 1.905 1.914 -16.956 1.00 96.62 116 ASN A N 1
ATOM 927 C CA . ASN A 1 116 ? 3.032 2.827 -16.753 1.00 96.62 116 ASN A CA 1
ATOM 928 C C . ASN A 1 116 ? 4.213 2.127 -16.050 1.00 96.62 116 ASN A C 1
ATOM 930 O O . ASN A 1 116 ? 4.694 2.544 -14.994 1.00 96.62 116 ASN A O 1
ATOM 934 N N . TYR A 1 117 ? 4.637 0.989 -16.604 1.00 97.44 117 TYR A N 1
ATOM 935 C CA . TYR A 1 117 ? 5.780 0.224 -16.138 1.00 97.44 117 TYR A CA 1
ATOM 936 C C . TYR A 1 117 ? 6.334 -0.688 -17.248 1.00 97.44 117 TYR A C 1
ATOM 938 O O . TYR A 1 117 ? 5.553 -1.414 -17.864 1.00 97.44 117 TYR A O 1
ATOM 946 N N . PRO A 1 118 ? 7.658 -0.705 -17.507 1.00 96.06 118 PRO A N 1
ATOM 947 C CA . PRO A 1 118 ? 8.217 -1.415 -18.665 1.00 96.06 118 PRO A CA 1
ATOM 948 C C . PRO A 1 118 ? 8.110 -2.944 -18.611 1.00 96.06 118 PRO A C 1
ATOM 950 O O . PRO A 1 118 ? 8.056 -3.597 -19.652 1.00 96.06 118 PRO A O 1
ATOM 953 N N . TRP A 1 119 ? 8.127 -3.527 -17.412 1.00 98.06 119 TRP A N 1
ATOM 954 C CA . TRP A 1 119 ? 8.097 -4.978 -17.237 1.00 98.06 119 TRP A CA 1
ATOM 955 C C . TRP A 1 119 ? 6.668 -5.470 -17.033 1.00 98.06 119 TRP A C 1
ATOM 957 O O . TRP A 1 119 ? 5.919 -4.853 -16.273 1.00 98.06 119 TRP A O 1
ATOM 967 N N . PRO A 1 120 ? 6.290 -6.612 -17.628 1.00 98.25 120 PRO A N 1
ATOM 968 C CA . PRO A 1 120 ? 5.026 -7.240 -17.308 1.00 98.25 120 PRO A CA 1
ATOM 969 C C . PRO A 1 120 ? 5.075 -7.861 -15.907 1.00 98.25 120 PRO A C 1
ATOM 971 O O . PRO A 1 120 ? 6.023 -8.566 -15.552 1.00 98.25 120 PRO A O 1
ATOM 974 N N . PHE A 1 121 ? 4.026 -7.645 -15.122 1.00 98.69 121 PHE A N 1
ATOM 975 C CA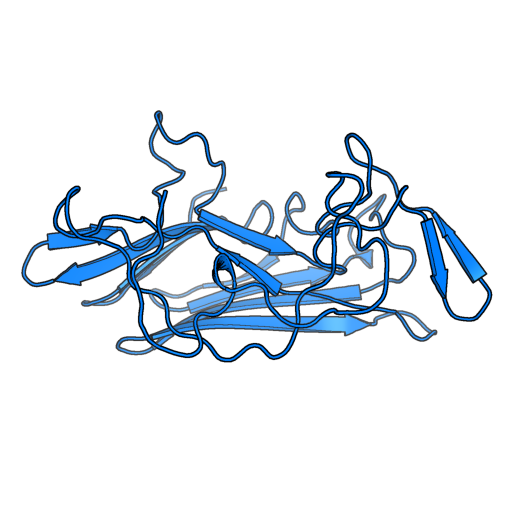 . PHE A 1 121 ? 3.907 -8.138 -13.757 1.00 98.69 121 PHE A CA 1
ATOM 976 C C . PHE A 1 121 ? 2.483 -8.600 -13.458 1.00 98.69 121 PHE A C 1
ATOM 978 O O . PHE A 1 121 ? 1.517 -8.164 -14.079 1.00 98.69 121 PHE A O 1
ATOM 985 N N . ALA A 1 122 ? 2.355 -9.486 -12.477 1.00 98.69 122 ALA A N 1
ATOM 986 C CA . ALA A 1 122 ? 1.070 -9.876 -11.917 1.00 98.69 122 ALA A CA 1
ATOM 987 C C . ALA A 1 122 ? 1.052 -9.583 -10.420 1.00 98.69 122 ALA A C 1
ATOM 989 O O . ALA A 1 122 ? 2.082 -9.691 -9.754 1.00 98.69 122 ALA A O 1
ATOM 990 N N . VAL A 1 123 ? -0.115 -9.243 -9.891 1.00 98.62 123 VAL A N 1
ATOM 991 C CA . VAL A 1 123 ? -0.318 -8.912 -8.484 1.00 98.62 123 VAL A CA 1
ATOM 992 C C . VAL A 1 123 ? -1.512 -9.684 -7.954 1.00 98.62 123 VAL A C 1
ATOM 994 O O . VAL A 1 123 ? -2.515 -9.840 -8.648 1.00 98.62 123 VAL A O 1
ATOM 997 N N . ARG A 1 124 ? -1.413 -10.148 -6.712 1.00 98.69 124 ARG A N 1
ATOM 998 C CA . ARG A 1 124 ? -2.536 -10.685 -5.946 1.00 98.69 124 ARG A CA 1
ATOM 999 C C . ARG A 1 124 ? -2.639 -9.930 -4.633 1.00 98.69 124 ARG A C 1
ATOM 1001 O O . ARG A 1 124 ? -1.645 -9.832 -3.914 1.00 98.69 124 ARG A O 1
ATOM 1008 N N . ALA A 1 125 ? -3.824 -9.404 -4.355 1.00 98.56 125 ALA A N 1
ATOM 1009 C CA . ALA A 1 125 ? -4.159 -8.721 -3.117 1.00 98.56 125 ALA A CA 1
ATOM 1010 C C . ALA A 1 125 ? -5.209 -9.545 -2.369 1.00 98.56 125 ALA A C 1
ATOM 1012 O O . ALA A 1 125 ? -6.273 -9.842 -2.913 1.00 98.56 125 ALA A O 1
ATOM 1013 N N . GLU A 1 126 ? -4.892 -9.918 -1.136 1.00 98.50 126 GLU A N 1
ATOM 1014 C CA . GLU A 1 126 ? -5.737 -10.730 -0.264 1.00 98.50 126 GLU A CA 1
ATOM 1015 C C . GLU A 1 126 ? -6.011 -9.949 1.020 1.00 98.50 126 GLU A C 1
ATOM 1017 O O . GLU A 1 126 ? -5.087 -9.418 1.641 1.00 98.50 126 GLU A O 1
ATOM 1022 N N . TYR A 1 127 ? -7.278 -9.882 1.412 1.00 98.69 127 TYR A N 1
ATOM 1023 C CA . TYR A 1 127 ? -7.739 -9.235 2.633 1.00 98.69 127 TYR A CA 1
ATOM 1024 C C . TYR A 1 127 ? -8.590 -10.213 3.424 1.00 98.69 127 TYR A C 1
ATOM 1026 O O . TYR A 1 127 ? -9.573 -10.740 2.905 1.00 98.69 127 TYR A O 1
ATOM 1034 N N . GLU A 1 128 ? -8.234 -10.434 4.682 1.00 98.56 128 GLU A N 1
ATOM 1035 C CA . GLU A 1 128 ? -8.861 -11.439 5.529 1.00 98.56 128 GLU A CA 1
ATOM 1036 C C . GLU A 1 128 ? -9.124 -10.894 6.934 1.00 98.56 128 GLU A C 1
ATOM 1038 O O . GLU A 1 128 ? -8.301 -10.188 7.513 1.00 98.56 128 GLU A O 1
ATOM 1043 N N . ILE A 1 129 ? -10.286 -11.217 7.498 1.00 98.62 129 ILE A N 1
ATOM 1044 C CA . ILE A 1 129 ? -10.586 -10.994 8.909 1.00 98.62 129 ILE A CA 1
ATOM 1045 C C . ILE A 1 129 ? -10.464 -12.328 9.642 1.00 98.62 129 ILE A C 1
ATOM 1047 O O . ILE A 1 129 ? -11.368 -13.164 9.609 1.00 98.62 129 ILE A O 1
ATOM 1051 N N . GLU A 1 130 ? -9.359 -12.480 10.367 1.00 95.88 130 GLU A N 1
ATOM 1052 C CA . GLU A 1 130 ? -9.043 -13.647 11.186 1.00 95.88 130 GLU A CA 1
ATOM 1053 C C . GLU A 1 130 ? -9.213 -13.279 12.669 1.00 95.88 130 GLU A C 1
ATOM 1055 O O . GLU A 1 130 ? -8.351 -12.653 13.287 1.00 95.88 130 GLU A O 1
ATOM 1060 N N . ASN A 1 131 ? -10.342 -13.654 13.280 1.00 93.56 131 ASN A N 1
ATOM 1061 C CA . ASN A 1 131 ? -10.669 -13.333 14.678 1.00 93.56 131 ASN A CA 1
ATOM 1062 C C . ASN A 1 131 ? -10.637 -11.821 15.002 1.00 93.56 131 ASN A C 1
ATOM 1064 O O . ASN A 1 131 ? -11.643 -11.126 14.868 1.00 93.56 131 ASN A O 1
ATOM 1068 N N . ARG A 1 132 ? -9.497 -11.328 15.496 1.00 95.75 132 ARG A N 1
ATOM 1069 C CA . ARG A 1 132 ? -9.240 -9.931 15.889 1.00 95.75 132 ARG A CA 1
ATOM 1070 C C . ARG A 1 132 ? -8.199 -9.252 14.996 1.00 95.75 132 ARG A C 1
ATOM 1072 O O . ARG A 1 132 ? -7.796 -8.136 15.301 1.00 95.75 132 ARG A O 1
ATOM 1079 N N . ALA A 1 133 ? -7.762 -9.911 13.929 1.00 97.38 133 ALA A N 1
ATOM 1080 C CA . ALA A 1 133 ? -6.810 -9.379 12.973 1.00 97.38 133 ALA A CA 1
ATOM 1081 C C . ALA A 1 133 ? -7.511 -9.059 11.652 1.00 97.38 133 ALA A C 1
ATOM 1083 O O . ALA A 1 133 ? -8.354 -9.823 11.182 1.00 97.38 133 ALA A O 1
ATOM 1084 N N . PHE A 1 134 ? -7.132 -7.933 11.057 1.00 98.06 134 PHE A N 1
ATOM 1085 C CA . PHE A 1 134 ? -7.351 -7.668 9.644 1.00 98.06 134 PHE A CA 1
ATOM 1086 C C . PHE A 1 134 ? -6.013 -7.865 8.940 1.00 98.06 134 PHE A C 1
ATOM 1088 O O . PHE A 1 134 ? -5.075 -7.098 9.156 1.00 98.06 134 PHE A O 1
ATOM 1095 N N . VAL A 1 135 ? -5.906 -8.944 8.173 1.00 98.31 135 VAL A N 1
ATOM 1096 C CA . VAL A 1 135 ? -4.680 -9.369 7.508 1.00 98.31 135 VAL A CA 1
ATOM 1097 C C . VAL A 1 135 ? -4.759 -8.956 6.048 1.00 98.31 135 VAL A C 1
ATOM 1099 O O . VAL A 1 135 ? -5.669 -9.361 5.330 1.00 98.31 135 VAL A O 1
ATOM 1102 N N . ALA A 1 136 ? -3.797 -8.152 5.607 1.00 98.25 136 ALA A N 1
ATOM 1103 C CA . ALA A 1 136 ? -3.621 -7.810 4.205 1.00 98.25 136 ALA A CA 1
ATOM 1104 C C . ALA A 1 136 ? -2.342 -8.477 3.690 1.00 98.25 136 ALA A C 1
ATOM 1106 O O . ALA A 1 136 ? -1.273 -8.318 4.281 1.00 98.25 136 ALA A O 1
ATOM 1107 N N . ARG A 1 137 ? -2.441 -9.227 2.591 1.00 98.31 137 ARG A N 1
ATOM 1108 C CA . ARG A 1 137 ? -1.301 -9.858 1.915 1.00 98.31 137 ARG A CA 1
ATOM 1109 C C . ARG A 1 137 ? -1.241 -9.358 0.479 1.00 98.31 137 ARG A C 1
ATOM 1111 O O . ARG A 1 137 ? -2.258 -9.247 -0.200 1.00 98.31 137 ARG A O 1
ATOM 1118 N N . LEU A 1 138 ? -0.037 -9.038 0.024 1.00 98.06 138 LEU A N 1
ATOM 1119 C CA . LEU A 1 138 ? 0.213 -8.5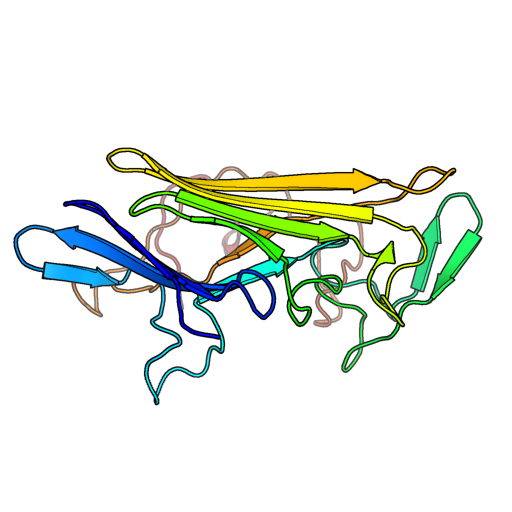59 -1.327 1.00 98.06 138 LEU A CA 1
ATOM 1120 C C . LEU A 1 138 ? 1.356 -9.375 -1.910 1.00 98.06 138 LEU A C 1
ATOM 1122 O O . LEU A 1 138 ? 2.450 -9.408 -1.350 1.00 98.06 138 LEU A O 1
ATOM 1126 N N . THR A 1 139 ? 1.087 -10.044 -3.024 1.00 98.44 139 THR A N 1
ATOM 1127 C CA . THR A 1 139 ? 2.086 -10.833 -3.743 1.00 98.44 139 THR A CA 1
ATOM 1128 C C . THR A 1 139 ? 2.296 -10.231 -5.121 1.00 98.44 139 THR A C 1
ATOM 1130 O O . THR A 1 139 ? 1.331 -10.013 -5.851 1.00 98.44 139 THR A O 1
ATOM 1133 N N . LEU A 1 140 ? 3.552 -9.969 -5.476 1.00 98.50 140 LEU A N 1
ATOM 1134 C CA . LEU A 1 140 ? 3.962 -9.443 -6.773 1.00 98.50 140 LEU A CA 1
ATOM 1135 C C . LEU A 1 140 ? 4.824 -10.484 -7.487 1.00 98.50 140 LEU A C 1
ATOM 1137 O O . LEU A 1 140 ? 5.803 -10.977 -6.930 1.00 98.50 140 LEU A O 1
ATOM 1141 N N . TRP A 1 141 ? 4.492 -10.778 -8.739 1.00 98.56 141 TRP A N 1
ATOM 1142 C CA . TRP A 1 141 ? 5.302 -11.616 -9.614 1.00 98.56 141 TRP A CA 1
ATOM 1143 C C . TRP A 1 141 ? 5.801 -10.807 -10.801 1.00 98.56 141 TRP A C 1
ATOM 1145 O O . TRP A 1 141 ? 5.008 -10.206 -11.525 1.00 98.56 141 TRP A O 1
ATOM 1155 N N . ASN A 1 142 ? 7.102 -10.884 -11.060 1.00 98.56 142 ASN A N 1
ATOM 1156 C CA . ASN A 1 142 ? 7.649 -10.538 -12.363 1.00 98.56 142 ASN A CA 1
ATOM 1157 C C . ASN A 1 142 ? 7.198 -11.595 -13.390 1.00 98.56 142 ASN A C 1
ATOM 1159 O O . ASN A 1 142 ? 7.405 -12.793 -13.184 1.00 98.56 142 ASN A O 1
ATOM 1163 N N . ARG A 1 143 ? 6.545 -11.163 -14.472 1.00 98.50 143 ARG A N 1
ATOM 1164 C CA . ARG A 1 143 ? 6.102 -12.017 -15.591 1.00 98.50 143 ARG A CA 1
ATOM 1165 C C . ARG A 1 143 ? 6.924 -11.785 -16.860 1.00 98.50 143 ARG A C 1
ATOM 1167 O O . ARG A 1 143 ? 6.581 -12.327 -17.909 1.00 98.50 143 ARG A O 1
ATOM 1174 N N . GLY A 1 144 ? 7.972 -10.969 -16.772 1.00 97.56 144 GLY A N 1
ATOM 1175 C CA . GLY A 1 144 ? 8.902 -10.683 -17.855 1.00 97.56 144 GLY A CA 1
ATOM 1176 C C . GLY A 1 144 ? 10.024 -11.709 -17.959 1.00 97.56 144 GLY A C 1
ATOM 1177 O O . GLY A 1 144 ? 10.197 -12.571 -17.102 1.00 97.56 144 GLY A O 1
ATOM 1178 N N . ALA A 1 145 ? 10.807 -11.584 -19.030 1.00 97.31 145 ALA A N 1
ATOM 1179 C CA . ALA A 1 145 ? 11.976 -12.424 -19.291 1.00 97.31 145 ALA A CA 1
ATOM 1180 C C . ALA A 1 145 ? 13.272 -11.892 -18.644 1.00 97.31 145 ALA A C 1
ATOM 1182 O O . ALA A 1 145 ? 14.309 -12.546 -18.716 1.00 97.31 145 ALA A O 1
ATOM 1183 N N . SER A 1 146 ? 13.233 -10.708 -18.028 1.00 96.75 146 SER A N 1
ATOM 1184 C CA . SER A 1 146 ? 14.384 -10.042 -17.408 1.00 96.75 146 SER A CA 1
ATOM 1185 C C . SER A 1 146 ? 14.081 -9.657 -15.959 1.00 96.75 146 SER A C 1
ATOM 1187 O O . SER A 1 146 ? 12.906 -9.560 -15.590 1.00 96.75 146 SER A O 1
ATOM 1189 N N . PRO A 1 147 ? 15.106 -9.433 -15.114 1.00 98.06 147 PRO A N 1
ATOM 1190 C CA . PRO A 1 147 ? 14.907 -8.892 -13.776 1.00 98.06 147 PRO A CA 1
ATOM 1191 C C . PRO A 1 147 ? 14.107 -7.588 -13.804 1.00 98.06 147 PRO A C 1
ATOM 1193 O O . PRO A 1 147 ? 14.249 -6.783 -14.720 1.00 98.06 147 PRO A O 1
ATOM 1196 N N . MET A 1 148 ? 13.281 -7.394 -12.781 1.00 97.56 148 MET A N 1
ATOM 1197 C CA . MET A 1 148 ? 12.371 -6.261 -12.645 1.00 97.56 148 MET A CA 1
ATOM 1198 C C . MET A 1 148 ? 12.613 -5.625 -11.271 1.00 97.56 148 MET A C 1
ATOM 1200 O O . MET A 1 148 ? 12.530 -6.351 -10.274 1.00 97.56 148 MET A O 1
ATOM 1204 N N . PRO A 1 149 ? 12.916 -4.318 -11.177 1.00 97.12 149 PRO A N 1
ATOM 1205 C CA . PRO A 1 149 ? 12.941 -3.647 -9.885 1.00 97.12 149 PRO A CA 1
ATOM 1206 C C . PRO A 1 149 ? 11.524 -3.609 -9.300 1.00 97.12 149 PRO A C 1
ATOM 1208 O O . PRO A 1 149 ? 10.543 -3.580 -10.031 1.00 97.12 149 PRO A O 1
ATOM 1211 N N . ALA A 1 150 ? 11.384 -3.640 -7.979 1.00 96.12 150 ALA A N 1
ATOM 1212 C CA . ALA A 1 150 ? 10.066 -3.585 -7.359 1.00 96.12 150 ALA A CA 1
ATOM 1213 C C . ALA A 1 150 ? 10.132 -2.987 -5.958 1.00 96.12 150 ALA A C 1
ATOM 1215 O O . ALA A 1 150 ? 11.064 -3.249 -5.200 1.00 96.12 150 ALA A O 1
ATOM 1216 N N . GLY A 1 151 ? 9.099 -2.229 -5.611 1.00 94.38 151 GLY A N 1
ATOM 1217 C CA . GLY A 1 151 ? 8.808 -1.786 -4.253 1.00 94.38 151 GLY A CA 1
ATOM 1218 C C . GLY A 1 151 ? 7.301 -1.653 -4.119 1.00 94.38 151 GLY A C 1
ATOM 1219 O O . GLY A 1 151 ? 6.650 -1.102 -4.994 1.00 94.38 151 GLY A O 1
ATOM 1220 N N . PHE A 1 152 ? 6.691 -2.204 -3.083 1.00 96.25 152 PHE A N 1
ATOM 1221 C CA . PHE A 1 152 ? 5.234 -2.216 -3.027 1.00 96.25 152 PHE A CA 1
ATOM 1222 C C . PHE A 1 152 ? 4.713 -2.254 -1.605 1.00 96.25 152 PHE A C 1
ATOM 1224 O O . PHE A 1 152 ? 5.436 -2.589 -0.670 1.00 96.25 152 PHE A O 1
ATOM 1231 N N . GLY A 1 153 ? 3.442 -1.898 -1.453 1.00 96.88 153 GLY A N 1
ATOM 1232 C CA . GLY A 1 153 ? 2.770 -1.944 -0.166 1.00 96.88 153 GLY A CA 1
ATOM 1233 C C . GLY A 1 153 ? 1.424 -1.238 -0.181 1.00 96.88 153 GLY A C 1
ATOM 1234 O O . GLY A 1 153 ? 0.807 -1.043 -1.230 1.00 96.88 153 GLY A O 1
ATOM 1235 N N . TRP A 1 154 ? 0.998 -0.838 1.011 1.00 97.69 154 TRP A N 1
ATOM 1236 C CA . TRP A 1 154 ? -0.273 -0.175 1.272 1.00 97.69 154 TRP A CA 1
ATOM 1237 C C . TRP A 1 154 ? -0.048 1.261 1.717 1.00 97.69 154 TRP A C 1
ATOM 1239 O O . TRP A 1 154 ? 0.975 1.576 2.324 1.00 97.69 154 TRP A O 1
ATOM 1249 N N . HIS A 1 155 ? -1.037 2.110 1.465 1.00 97.38 155 HIS A N 1
ATOM 1250 C CA . HIS A 1 155 ? -1.031 3.504 1.890 1.00 97.38 155 HIS A CA 1
ATOM 1251 C C . HIS A 1 155 ? -2.204 3.806 2.843 1.00 97.38 155 HIS A C 1
ATOM 1253 O O . HIS A 1 155 ? -3.152 4.486 2.442 1.00 97.38 155 HIS A O 1
ATOM 1259 N N . PRO A 1 156 ? -2.192 3.289 4.088 1.00 97.25 156 PRO A N 1
ATOM 1260 C CA . PRO A 1 156 ? -3.292 3.490 5.023 1.00 97.25 156 PRO A CA 1
ATOM 1261 C C . PRO A 1 156 ? -3.303 4.898 5.626 1.00 97.25 156 PRO A C 1
ATOM 1263 O O . PRO A 1 156 ? -2.260 5.457 5.962 1.00 97.25 156 PRO A O 1
ATOM 1266 N N . TYR A 1 157 ? -4.506 5.424 5.833 1.00 97.38 157 TYR A N 1
ATOM 1267 C CA . TYR A 1 157 ? -4.785 6.571 6.688 1.00 97.38 157 TYR A CA 1
ATOM 1268 C C . TYR A 1 157 ? -5.512 6.084 7.942 1.00 97.38 157 TYR A C 1
ATOM 1270 O O . TYR A 1 157 ? -6.496 5.352 7.840 1.00 97.38 157 TYR A O 1
ATOM 1278 N N . PHE A 1 158 ? -5.053 6.506 9.119 1.00 95.81 158 PHE A N 1
ATOM 1279 C CA . PHE A 1 158 ? -5.681 6.182 10.401 1.00 95.81 158 PHE A CA 1
ATOM 1280 C C . PHE A 1 158 ? -6.304 7.430 11.019 1.00 95.81 158 PHE A C 1
ATOM 1282 O O . PHE A 1 158 ? -5.756 8.528 10.897 1.00 95.81 158 PHE A O 1
ATOM 1289 N N . ASN A 1 159 ? -7.440 7.262 11.697 1.00 93.81 159 ASN A N 1
ATOM 1290 C CA . ASN A 1 159 ? -8.028 8.352 12.468 1.00 93.81 159 ASN A CA 1
ATOM 1291 C C . ASN A 1 159 ? -7.155 8.662 13.685 1.00 93.81 159 ASN A C 1
ATOM 1293 O O . ASN A 1 159 ? -6.715 7.756 14.392 1.00 93.81 159 ASN A O 1
ATOM 1297 N N . ARG A 1 160 ? -6.933 9.956 13.948 1.00 91.44 160 ARG A N 1
ATOM 1298 C CA . ARG A 1 160 ? -6.187 10.412 15.132 1.00 91.44 160 ARG A CA 1
ATOM 1299 C C . ARG A 1 160 ? -6.997 10.287 16.427 1.00 91.44 160 ARG A C 1
ATOM 1301 O O . ARG A 1 160 ? -6.419 10.131 17.489 1.00 91.44 160 ARG A O 1
ATOM 1308 N N . ALA A 1 161 ? -8.321 10.335 16.338 1.00 89.00 161 ALA A N 1
ATOM 1309 C CA . ALA A 1 161 ? -9.217 10.182 17.477 1.00 89.00 161 ALA A CA 1
ATOM 1310 C C . ALA A 1 161 ? -10.207 9.048 17.204 1.00 89.00 161 ALA A C 1
ATOM 1312 O O . ALA A 1 161 ? -10.830 9.010 16.143 1.00 89.00 161 ALA A O 1
ATOM 1313 N N . LEU A 1 162 ? -10.351 8.129 18.162 1.00 88.69 162 LEU A N 1
ATOM 1314 C CA . LEU A 1 162 ? -11.299 7.008 18.084 1.00 88.69 162 LEU A CA 1
ATOM 1315 C C . LEU A 1 162 ? -12.444 7.151 19.090 1.00 88.69 162 LEU A C 1
ATOM 1317 O O . LEU A 1 162 ? -13.581 6.803 18.786 1.00 88.69 162 LEU A O 1
ATOM 1321 N N . THR A 1 163 ? -12.132 7.633 20.294 1.00 86.62 163 THR A N 1
ATOM 1322 C CA . THR A 1 163 ? -13.044 7.698 21.446 1.00 86.62 163 THR A CA 1
ATOM 1323 C C . THR A 1 163 ? -13.319 9.117 21.920 1.00 86.62 163 THR A C 1
ATOM 1325 O O . THR A 1 163 ? -14.455 9.416 22.278 1.00 86.62 163 THR A O 1
ATOM 1328 N N . SER A 1 164 ? -12.309 9.987 21.909 1.00 86.19 164 SER A N 1
ATOM 1329 C CA . SER A 1 164 ? -12.430 11.406 22.247 1.00 86.19 164 SER A CA 1
ATOM 1330 C C . SER A 1 164 ? -11.511 12.239 21.345 1.00 86.19 164 SER A C 1
ATOM 1332 O O . SER A 1 164 ? -10.381 11.809 21.110 1.00 86.19 164 SER A O 1
ATOM 1334 N N . PRO A 1 165 ? -11.938 13.420 20.856 1.00 83.88 165 PRO A N 1
ATOM 1335 C CA . PRO A 1 165 ? -11.093 14.319 20.061 1.00 83.88 165 PRO A CA 1
ATOM 1336 C C . PRO A 1 165 ? -9.840 14.825 20.790 1.00 83.88 165 PRO A C 1
ATOM 1338 O O . PRO A 1 165 ? -8.872 15.210 20.142 1.00 83.88 165 PRO A O 1
ATOM 1341 N N . GLU A 1 166 ? -9.868 14.845 22.124 1.00 85.75 166 GLU A N 1
ATOM 1342 C CA . GLU A 1 166 ? -8.784 15.374 22.963 1.00 85.75 166 GLU A CA 1
ATOM 1343 C C . GLU A 1 166 ? -7.722 14.320 23.315 1.00 85.75 166 GLU A C 1
ATOM 1345 O O . GLU A 1 166 ? -6.676 14.653 23.870 1.00 85.75 166 GLU A O 1
ATOM 1350 N N . GLU A 1 167 ? -7.977 13.044 23.016 1.00 86.38 167 GLU A N 1
ATOM 1351 C CA . GLU A 1 167 ? -7.059 11.955 23.346 1.00 86.38 167 GLU A CA 1
ATOM 1352 C C . GLU A 1 167 ? -5.858 11.957 22.379 1.00 86.38 167 GLU A C 1
ATOM 1354 O O . GLU A 1 167 ? -6.050 11.866 21.161 1.00 86.38 167 GLU A O 1
ATOM 1359 N N . PRO A 1 168 ? -4.610 12.073 22.873 1.00 87.75 168 PRO A N 1
ATOM 1360 C CA . PRO A 1 168 ? -3.444 12.110 22.002 1.00 87.75 168 PRO A CA 1
ATOM 1361 C C . PRO A 1 168 ? -3.179 10.742 21.362 1.00 87.75 168 PRO A C 1
ATOM 1363 O O . PRO A 1 168 ? -3.230 9.703 22.018 1.00 87.75 168 PRO A O 1
ATOM 1366 N N . VAL A 1 169 ? -2.793 10.741 20.083 1.00 92.25 169 VAL A N 1
ATOM 1367 C CA . VAL A 1 169 ? -2.226 9.550 19.432 1.00 92.25 169 VAL A CA 1
ATOM 1368 C C . VAL A 1 169 ? -0.825 9.332 19.967 1.00 92.25 169 VAL A C 1
ATOM 1370 O O . VAL A 1 169 ? 0.009 10.223 19.847 1.00 92.25 169 VAL A O 1
ATOM 1373 N N . HIS A 1 170 ? -0.541 8.149 20.494 1.00 93.38 170 HIS A N 1
ATOM 1374 C CA . HIS A 1 170 ? 0.812 7.744 20.857 1.00 93.38 170 HIS A CA 1
ATOM 1375 C C . HIS A 1 170 ? 1.416 6.876 19.749 1.00 93.38 170 HIS A C 1
ATOM 1377 O O . HIS A 1 170 ? 0.736 6.023 19.178 1.00 93.38 170 HIS A O 1
ATOM 1383 N N . LEU A 1 171 ? 2.692 7.102 19.435 1.00 95.38 171 LEU A N 1
ATOM 1384 C CA . LEU A 1 171 ? 3.455 6.294 18.485 1.00 95.38 171 LEU A CA 1
ATOM 1385 C C . LEU A 1 171 ? 4.694 5.716 19.163 1.00 95.38 171 LEU A C 1
ATOM 1387 O O . LEU A 1 171 ? 5.350 6.391 19.954 1.00 95.38 171 LEU A O 1
ATOM 1391 N N . CYS A 1 172 ? 5.023 4.478 18.803 1.00 96.62 172 CYS A N 1
ATOM 1392 C CA . CYS A 1 172 ? 6.252 3.800 19.193 1.00 96.62 172 CYS A CA 1
ATOM 1393 C C . CYS A 1 172 ? 6.695 2.884 18.047 1.00 96.62 172 CYS A C 1
ATOM 1395 O O . CYS A 1 172 ? 5.943 1.997 17.636 1.00 96.62 172 CYS A O 1
ATOM 1397 N N . PHE A 1 173 ? 7.891 3.104 17.505 1.00 96.31 173 PHE A N 1
ATOM 1398 C CA . PHE A 1 173 ? 8.490 2.243 16.488 1.00 96.31 173 PHE A CA 1
ATOM 1399 C C . PHE A 1 173 ? 10.013 2.376 16.478 1.00 96.31 173 PHE A C 1
ATOM 1401 O O . PHE A 1 173 ? 10.579 3.396 16.859 1.00 96.31 173 PHE A O 1
ATOM 1408 N N . GLN A 1 174 ? 10.686 1.334 15.999 1.00 96.50 174 GLN A N 1
ATOM 1409 C CA . GLN A 1 174 ? 12.140 1.326 15.873 1.00 96.50 174 GLN A CA 1
ATOM 1410 C C . GLN A 1 174 ? 12.539 1.770 14.465 1.00 96.50 174 GLN A C 1
ATOM 1412 O O . GLN A 1 174 ? 12.207 1.110 13.481 1.00 96.50 174 GLN A O 1
ATOM 1417 N N . ALA A 1 175 ? 13.269 2.878 14.373 1.00 96.19 175 ALA A N 1
ATOM 1418 C CA . ALA A 1 175 ? 13.911 3.345 13.152 1.00 96.19 175 ALA A CA 1
ATOM 1419 C C . ALA A 1 175 ? 15.330 3.820 13.479 1.00 96.19 175 ALA A C 1
ATOM 1421 O O . ALA A 1 175 ? 15.581 4.351 14.555 1.00 96.19 175 ALA A O 1
ATOM 1422 N N . GLN A 1 176 ? 16.268 3.609 12.557 1.00 95.44 176 GLN A N 1
ATOM 1423 C CA . GLN A 1 176 ? 17.676 3.980 12.756 1.00 95.44 176 GLN A CA 1
ATOM 1424 C C . GLN A 1 176 ? 18.029 5.315 12.092 1.00 95.44 176 GLN A C 1
ATOM 1426 O O . GLN A 1 176 ? 18.903 6.041 12.557 1.00 95.44 176 GLN A O 1
ATOM 1431 N N . SER A 1 177 ? 17.361 5.629 10.985 1.00 97.44 177 SER A N 1
ATOM 1432 C CA . SER A 1 177 ? 17.697 6.759 10.125 1.00 97.44 177 SER A CA 1
ATOM 1433 C C . SER A 1 177 ? 16.503 7.168 9.271 1.00 97.44 177 SER A C 1
ATOM 1435 O O . SER A 1 177 ? 15.626 6.344 9.002 1.00 97.44 177 SER A O 1
ATOM 1437 N N . ALA A 1 178 ? 16.514 8.404 8.783 1.00 96.81 178 ALA A N 1
ATOM 1438 C CA . ALA A 1 178 ? 15.552 8.927 7.822 1.00 96.81 178 ALA A CA 1
ATOM 1439 C C . ALA A 1 178 ? 16.276 9.470 6.584 1.00 96.81 178 ALA A C 1
ATOM 1441 O O . ALA A 1 178 ? 17.405 9.955 6.667 1.00 96.81 178 ALA A O 1
ATOM 1442 N N . TYR A 1 179 ? 15.630 9.394 5.423 1.00 96.56 179 TYR A N 1
ATOM 1443 C CA . TYR A 1 179 ? 16.137 10.053 4.222 1.00 96.56 179 TYR A CA 1
ATOM 1444 C C . TYR A 1 179 ? 15.891 11.568 4.324 1.00 96.56 179 TYR A C 1
ATOM 1446 O O . TYR A 1 179 ? 14.766 11.962 4.639 1.00 96.56 179 TYR A O 1
ATOM 1454 N N . PRO A 1 180 ? 16.904 12.417 4.074 1.00 96.44 180 PRO A N 1
ATOM 1455 C CA . PRO A 1 180 ? 16.731 13.865 4.092 1.00 96.44 180 PRO A CA 1
ATOM 1456 C C . PRO A 1 180 ? 15.960 14.348 2.855 1.00 96.44 180 PRO A C 1
ATOM 1458 O O . PRO A 1 180 ? 16.096 13.774 1.776 1.00 96.44 180 PRO A O 1
ATOM 1461 N N . ASP A 1 181 ? 15.201 15.431 3.012 1.00 94.94 181 ASP A N 1
ATOM 1462 C CA . ASP A 1 181 ? 14.470 16.122 1.940 1.00 94.94 181 ASP A CA 1
ATOM 1463 C C . ASP A 1 181 ? 14.827 17.614 1.965 1.00 94.94 181 ASP A C 1
ATOM 1465 O O . ASP A 1 181 ? 14.060 18.460 2.418 1.00 94.94 181 ASP A O 1
ATOM 1469 N N . ALA A 1 182 ? 16.053 17.940 1.550 1.00 94.56 182 ALA A N 1
ATOM 1470 C CA . ALA A 1 182 ? 16.551 19.318 1.589 1.00 94.56 182 ALA A CA 1
ATOM 1471 C C . ALA A 1 182 ? 15.830 20.268 0.611 1.00 94.56 182 ALA A C 1
ATOM 1473 O O . ALA A 1 182 ? 15.984 21.482 0.724 1.00 94.56 182 ALA A O 1
ATOM 1474 N N . ASN A 1 183 ? 15.070 19.722 -0.343 1.00 93.94 183 ASN A N 1
ATOM 1475 C CA . ASN A 1 183 ? 14.426 20.474 -1.421 1.00 93.94 183 ASN A CA 1
ATOM 1476 C C . ASN A 1 183 ? 12.900 20.586 -1.250 1.00 93.94 183 ASN A C 1
ATOM 1478 O O . ASN A 1 183 ? 12.251 21.140 -2.133 1.00 93.94 183 ASN A O 1
ATOM 1482 N N . ASP A 1 184 ? 12.338 20.035 -0.165 1.00 93.31 184 ASP A N 1
ATOM 1483 C CA . ASP A 1 184 ? 10.891 19.968 0.111 1.00 93.31 184 ASP A CA 1
ATOM 1484 C C . ASP A 1 184 ? 10.065 19.400 -1.065 1.00 93.31 184 ASP A C 1
ATOM 1486 O O . ASP A 1 184 ? 8.923 19.780 -1.330 1.00 93.31 184 ASP A O 1
ATOM 1490 N N . ASN A 1 185 ? 10.658 18.468 -1.815 1.00 92.62 185 ASN A N 1
ATOM 1491 C CA . ASN A 1 185 ? 10.024 17.824 -2.969 1.00 92.62 185 ASN A CA 1
ATOM 1492 C C . ASN A 1 185 ? 9.733 16.337 -2.717 1.00 92.62 185 ASN A C 1
ATOM 1494 O O . ASN A 1 185 ? 9.173 15.643 -3.576 1.00 92.62 185 ASN A O 1
ATOM 1498 N N . ARG A 1 186 ? 10.051 15.851 -1.511 1.00 94.19 186 ARG A N 1
ATOM 1499 C CA . ARG A 1 186 ? 9.859 14.471 -1.052 1.00 94.19 186 ARG A CA 1
ATOM 1500 C C . ARG A 1 186 ? 10.650 13.469 -1.893 1.00 94.19 186 ARG A C 1
ATOM 1502 O O . ARG A 1 186 ? 10.242 12.311 -2.021 1.00 94.19 186 ARG A O 1
ATOM 1509 N N . ILE A 1 187 ? 11.770 13.918 -2.459 1.00 95.81 187 ILE A N 1
ATOM 1510 C CA . ILE A 1 187 ? 12.809 13.091 -3.067 1.00 95.81 187 ILE A CA 1
ATOM 1511 C C . ILE A 1 187 ? 14.014 13.090 -2.121 1.00 95.81 187 ILE A C 1
ATOM 1513 O O . ILE A 1 187 ? 14.470 14.162 -1.725 1.00 95.81 187 ILE A O 1
ATOM 1517 N N . PRO A 1 188 ? 14.563 11.915 -1.762 1.00 96.38 188 PRO A N 1
ATOM 1518 C CA . PRO A 1 188 ? 15.770 11.849 -0.952 1.00 96.38 188 PRO A CA 1
ATOM 1519 C C . PRO A 1 188 ? 16.911 12.678 -1.552 1.00 96.38 188 PRO A C 1
ATOM 1521 O O . PRO A 1 188 ? 17.389 12.384 -2.645 1.00 96.38 188 PRO A O 1
ATOM 1524 N N . SER A 1 189 ? 17.392 13.679 -0.817 1.00 96.44 189 SER A N 1
ATOM 1525 C CA . SER A 1 189 ? 18.494 14.545 -1.257 1.00 96.44 189 SER A CA 1
ATOM 1526 C C . SER A 1 189 ? 19.881 13.948 -0.976 1.00 96.44 189 SER A C 1
ATOM 1528 O O . SER A 1 189 ? 20.898 14.601 -1.199 1.00 96.44 189 SER A O 1
ATOM 1530 N N . GLY A 1 190 ? 19.941 12.724 -0.442 1.00 96.62 190 GLY A N 1
ATOM 1531 C CA . GLY A 1 190 ? 21.178 12.051 -0.058 1.00 96.62 190 GLY A CA 1
ATOM 1532 C C . GLY A 1 190 ? 20.950 10.712 0.657 1.00 96.62 190 GLY A C 1
ATOM 1533 O O . GLY A 1 190 ? 19.815 10.229 0.728 1.00 96.62 190 GLY A O 1
ATOM 1534 N N . PRO A 1 191 ? 22.022 10.093 1.190 1.00 97.38 191 PRO A N 1
ATOM 1535 C CA . PRO A 1 191 ? 21.918 8.859 1.966 1.00 97.38 191 PRO A CA 1
ATOM 1536 C C . PRO A 1 191 ? 21.147 9.079 3.282 1.00 97.38 191 PRO A C 1
ATOM 1538 O O . PRO A 1 191 ? 21.090 10.218 3.762 1.00 97.38 191 PRO A O 1
ATOM 1541 N N . PRO A 1 192 ? 20.594 8.009 3.892 1.00 97.56 192 PRO A N 1
ATOM 1542 C CA . PRO A 1 192 ? 19.931 8.093 5.191 1.00 97.56 192 PRO A CA 1
ATOM 1543 C C . PRO A 1 192 ? 20.804 8.781 6.245 1.00 97.56 192 PRO A C 1
ATOM 1545 O O . PRO A 1 192 ? 22.000 8.507 6.340 1.00 97.56 192 PRO A O 1
ATOM 1548 N N . GLN A 1 193 ? 20.193 9.654 7.039 1.00 97.56 193 GLN A N 1
ATOM 1549 C CA . GLN A 1 193 ? 20.822 10.393 8.134 1.00 97.56 193 GLN A CA 1
ATOM 1550 C C . GLN A 1 193 ? 20.239 9.949 9.483 1.00 97.56 193 GLN A C 1
ATOM 1552 O O . GLN A 1 193 ? 19.103 9.461 9.516 1.00 97.56 193 GLN A O 1
ATOM 1557 N N . PRO A 1 194 ? 20.970 10.116 10.602 1.00 97.38 194 PRO A N 1
ATOM 1558 C CA . PRO A 1 194 ? 20.425 9.882 11.937 1.00 97.38 194 PRO A CA 1
ATOM 1559 C C . PRO A 1 194 ? 19.120 10.652 12.169 1.00 97.38 194 PRO A C 1
ATOM 1561 O O . PRO A 1 194 ? 18.939 11.755 11.652 1.00 97.38 194 PRO A O 1
ATOM 1564 N N . LEU A 1 195 ? 18.215 10.069 12.955 1.00 96.81 195 LEU A N 1
ATOM 1565 C CA . LEU A 1 195 ? 16.925 10.685 13.260 1.00 96.81 195 LEU A CA 1
ATOM 1566 C C . LEU A 1 195 ? 17.103 11.996 14.033 1.00 96.81 195 LEU A C 1
ATOM 1568 O O . LEU A 1 195 ? 17.843 12.062 15.014 1.00 96.81 195 LEU A O 1
ATOM 1572 N N . ALA A 1 196 ? 16.365 13.030 13.630 1.00 93.62 196 ALA A N 1
ATOM 1573 C CA . ALA A 1 196 ? 16.190 14.213 14.460 1.00 93.62 196 ALA A CA 1
ATOM 1574 C C . ALA A 1 196 ? 15.303 13.883 15.681 1.00 93.62 196 ALA A C 1
ATOM 1576 O O . ALA A 1 196 ? 14.464 12.983 15.599 1.00 93.62 196 ALA A O 1
ATOM 1577 N N . PRO A 1 197 ? 15.375 14.646 16.791 1.00 92.19 197 PRO A N 1
ATOM 1578 C CA . PRO A 1 197 ? 14.581 14.361 17.994 1.00 92.19 197 PRO A CA 1
ATOM 1579 C C . PRO A 1 197 ? 13.062 14.262 17.757 1.00 92.19 197 PRO A C 1
ATOM 1581 O O . PRO A 1 197 ? 12.368 13.478 18.404 1.00 92.19 197 PRO A O 1
ATOM 1584 N N . HIS A 1 198 ? 12.523 15.023 16.797 1.00 91.94 198 HIS A N 1
ATOM 1585 C CA . HIS A 1 198 ? 11.100 14.966 16.443 1.00 91.94 198 HIS A CA 1
ATOM 1586 C C . HIS A 1 198 ? 10.716 13.695 15.658 1.00 91.94 198 HIS A C 1
ATOM 1588 O O . HIS A 1 198 ? 9.545 13.337 15.631 1.00 91.94 198 HIS A O 1
ATOM 1594 N N . GLN A 1 199 ? 11.687 12.993 15.069 1.00 93.69 199 GLN A N 1
ATOM 1595 C CA . GLN A 1 199 ? 11.503 11.759 14.294 1.00 93.69 199 GLN A CA 1
ATOM 1596 C C . GLN A 1 199 ? 11.751 10.491 15.126 1.00 93.69 199 GLN A C 1
ATOM 1598 O O . GLN A 1 199 ? 11.403 9.399 14.686 1.00 93.69 199 GLN A O 1
ATOM 1603 N N . ASP A 1 200 ? 12.362 10.617 16.306 1.00 94.88 200 ASP A N 1
ATOM 1604 C CA . ASP A 1 200 ? 12.674 9.483 17.177 1.00 94.88 200 ASP A CA 1
ATOM 1605 C C . ASP A 1 200 ? 11.454 9.054 18.004 1.00 94.88 200 ASP A C 1
ATOM 1607 O O . ASP A 1 200 ? 11.113 9.686 19.004 1.00 94.88 200 ASP A O 1
ATOM 1611 N N . PHE A 1 201 ? 10.797 7.977 17.581 1.00 96.56 201 PHE A N 1
ATOM 1612 C CA . PHE A 1 201 ? 9.700 7.321 18.300 1.00 96.56 201 PHE A CA 1
ATOM 1613 C C . PHE A 1 201 ? 10.135 5.967 18.886 1.00 96.56 201 PHE A C 1
ATOM 1615 O O . PHE A 1 201 ? 9.310 5.068 19.042 1.00 96.56 201 PHE A O 1
ATOM 1622 N N . SER A 1 202 ? 11.426 5.793 19.195 1.00 96.06 202 SER A N 1
ATOM 1623 C CA . SER A 1 202 ? 11.938 4.561 19.817 1.00 96.06 202 SER A CA 1
ATOM 1624 C C . SER A 1 202 ? 11.354 4.306 21.211 1.00 96.06 202 SER A C 1
ATOM 1626 O O . SER A 1 202 ? 11.315 3.159 21.664 1.00 96.06 202 SER A O 1
ATOM 1628 N N . THR A 1 203 ? 10.862 5.360 21.864 1.00 95.88 203 THR A N 1
ATOM 1629 C CA . THR A 1 203 ? 10.025 5.323 23.063 1.00 95.88 203 THR A CA 1
ATOM 1630 C C . THR A 1 203 ? 8.641 5.883 22.749 1.00 95.88 203 THR A C 1
ATOM 1632 O O . THR A 1 203 ? 8.488 6.772 21.908 1.00 95.88 203 THR A O 1
ATOM 1635 N N . GLU A 1 204 ? 7.616 5.346 23.416 1.00 96.81 204 GLU A N 1
ATOM 1636 C CA . GLU A 1 204 ? 6.243 5.801 23.214 1.00 96.81 204 GLU A CA 1
ATOM 1637 C C . GLU A 1 204 ? 6.104 7.283 23.578 1.00 96.81 204 GLU A C 1
ATOM 1639 O O . GLU A 1 204 ? 6.433 7.697 24.691 1.00 96.81 204 GLU A O 1
ATOM 1644 N N . LYS A 1 205 ? 5.598 8.081 22.635 1.00 94.75 205 LYS A N 1
ATOM 1645 C CA . LYS A 1 205 ? 5.340 9.508 22.845 1.00 94.75 205 LYS A CA 1
ATOM 1646 C C . LYS A 1 205 ? 4.163 9.995 21.995 1.00 94.75 205 LYS A C 1
ATOM 1648 O O . LYS A 1 205 ? 3.852 9.368 20.975 1.00 94.75 205 LYS A O 1
ATOM 1653 N N . PRO A 1 206 ? 3.511 11.108 22.375 1.00 93.38 206 PRO A N 1
ATOM 1654 C CA . PRO A 1 206 ? 2.423 11.665 21.587 1.00 93.38 206 PRO A CA 1
ATOM 1655 C C . PRO A 1 206 ? 2.913 12.147 20.216 1.00 93.38 206 PRO A C 1
ATOM 1657 O O . PRO A 1 206 ? 3.960 12.784 20.091 1.00 93.38 206 PRO A O 1
ATOM 1660 N N . LEU A 1 207 ? 2.118 11.880 19.184 1.00 91.31 207 LEU A N 1
ATOM 1661 C CA . LEU A 1 207 ? 2.246 12.493 17.872 1.00 91.31 207 LEU A CA 1
ATOM 1662 C C . LEU A 1 207 ? 1.712 13.925 17.959 1.00 91.31 207 LEU A C 1
ATOM 1664 O O . LEU A 1 207 ? 0.498 14.145 18.000 1.00 91.31 207 LEU A O 1
ATOM 1668 N N . THR A 1 208 ? 2.610 14.904 17.978 1.00 82.31 208 THR A N 1
ATOM 1669 C CA . THR A 1 208 ? 2.229 16.321 17.956 1.00 82.31 208 THR A CA 1
ATOM 1670 C C . THR A 1 208 ? 1.567 16.695 16.617 1.00 82.31 208 THR A C 1
ATOM 1672 O O . THR A 1 208 ? 1.795 15.998 15.622 1.00 82.31 208 THR A O 1
ATOM 1675 N N . PRO A 1 209 ? 0.686 17.712 16.592 1.00 66.62 209 PRO A N 1
ATOM 1676 C CA . PRO A 1 209 ? 0.121 18.259 15.357 1.00 66.62 209 PRO A CA 1
ATOM 1677 C C . PRO A 1 209 ? 1.186 18.727 14.364 1.00 66.62 209 PRO A C 1
ATOM 1679 O O . PRO A 1 209 ? 2.264 19.171 14.826 1.00 66.62 209 PRO A O 1
#

Sequence (209 aa):
MTPVTLQNERLRAVLTPDPGVSLLTFSARKGDTWLPLTPDAREPDCDLKCASFLMVPYSNRIENGTFTFQNQRHQLERGTEHAIHGDVRTRPWKTEEQTRTHLCCSFDSRAHQNVNYPWPFAVRAEYEIENRAFVARLTLWNRGASPMPAGFGWHPYFNRALTSPEEPVHLCFQAQSAYPDANDNRIPSGPPQPLAPHQDFSTEKPLTP

Foldseek 3Di:
DDWAWADDPFKIWIFDLAQARFTQWIWTDDPNDTFTFFDRCVDPPDPDVGQKGKQPQAAAWDAQQWDADPNDIDHFDADPGTNHRFARRNHHWAWPDGDNFKTKTKDWCVVDPPRRADFTKMKIWMWGDDPNDTDIDIDIDGPGPDDDDGDIDMDGGGDQDGPDPPDFDKDADDDAFDFDDPPPPPDRPDDTDGDDPLRDRNDIDGDDD